Protein AF-A0A0N0PEG7-F1 (afdb_monomer)

Secondary structure (DSSP, 8-state):
--HHHHHHHHHHHHHHTT-TTS--HHHHHHHHHHHHHHHHHHHHHHHTTS-TTS--TTTS---HHHHHHSS-------------S-TTSTT--SHHHHHHTS-HHHHHHHHHHHHHHHHHHHHHHHHHTTS--TT-HHHHHHHHHHHHHHHHHHHHTT-SS--SHHHHHHHHHHHHHHHHHHHHHHHHHHHHHHHHHHHHHHHHHHHHHHHHHHHHHHHHHHHHHHHS-----TT---TT-----PPPPTT------TTS-------TTHHHHHHHHHHHHHS---

Nearest PDB structures (foldseek):
  6dv1-assembly1_A-2  TM=7.424E-01  e=1.355E-07  Mus musculus
  4k1o-assembly1_A  TM=7.263E-01  e=1.516E-07  Mus musculus
  6dv1-assembly1_B  TM=7.491E-01  e=4.410E-07  Mus musculus
  4igg-assembly1_B  TM=3.951E-01  e=2.510E-08  Homo sapiens
  4igg-assembly1_A  TM=4.251E-01  e=1.355E-07  Homo sapiens

Mean predicted aligned error: 20.11 Å

Foldseek 3Di:
DQLQVVLVVVVVVCVVVVNPPPHPVVSNVVSVVVVVVVVVVVVVVVVVPDDPVPDDPVVPPPPCVVVVVLAPPPPDDPDDPQQQPCPPDPPRRALLSVLQVDDPVVLVVLVVVLVVVVVVVVVVCVVLVVDDPVVPLLSVLSVVLNSLVVQLSQSNNSDHDQTHVVSNVVSVVSSVVSVVVNVVVVVVVVVVVVVVVVVVVVVVVVVVVVVVVVVVVVVCVVVVVVPDPDPDDPDDDDPVGNDDDDDDDPVDDDDDDPPDDDDDDPDPDCPVCVVVVVVCVVPPDD

pLDDT: mean 70.63, std 17.39, range [35.59, 95.94]

Solvent-accessible surface area (backbone atoms only — not comparable to full-atom values): 17420 Å² total; per-residue (Å²): 128,55,74,43,55,56,43,51,55,49,49,53,53,32,63,74,67,73,47,81,86,76,71,62,60,67,62,44,51,51,35,50,48,53,52,52,51,51,55,49,50,52,53,48,59,61,58,68,73,54,61,89,88,76,66,55,83,81,75,60,74,79,60,63,64,65,57,60,76,66,46,78,82,76,86,69,82,78,72,94,70,90,65,58,74,37,83,90,41,94,96,32,52,32,51,20,55,46,40,62,69,52,53,70,71,56,50,51,55,50,50,54,54,50,50,55,51,49,53,53,48,51,55,49,50,63,57,54,71,77,53,78,56,87,90,31,65,63,57,48,44,51,54,52,40,51,53,50,52,50,37,53,58,29,23,68,66,35,36,66,85,45,47,42,64,66,45,49,53,52,45,52,49,52,40,52,56,44,48,54,53,45,52,50,56,54,48,54,53,52,54,52,51,54,51,52,54,51,51,53,51,50,52,52,53,52,53,53,49,53,54,50,50,53,53,50,50,52,52,49,57,59,50,56,63,66,72,52,94,65,99,68,77,97,78,81,68,51,97,90,53,78,77,84,88,77,81,81,51,96,90,52,86,84,82,80,80,81,90,56,87,84,80,86,80,81,71,100,48,62,79,72,47,47,57,54,57,48,50,54,61,70,67,56,73,132

Sequence (286 aa):
MSKFAVRVDAAVSALGSGAGAGLDENDFIDASRLVYDGVREIRRAVLMNRDDEDLDPEDVELDEHYTLETRSKSSAHTGEHGVDEYPDISGITNAREAMRKMTEEDKRKILQQVELFRREKMTFDNEVAKWDDAGNDIIMLAKHMCMIMLEMTDFTRGRGPLKTTMDVINAAKKISEAGTKLDKLTREIAEQLDSATSLIQAAKNLMNAVVLTVKASYVASTKYTRQGTIARSYSETTELLSVKWIPISKDALNYLEIDKELTLKKRPKQTQMAFWDLYYKINKQP

Radius of gyration: 38.7 Å; Cα contacts (8 Å, |Δi|>4): 111; chains: 1; bounding box: 99×58×102 Å

Organism: Papilio machaon (NCBI:txid76193)

Structure (mmCIF, N/CA/C/O backbone):
data_AF-A0A0N0PEG7-F1
#
_entry.id   AF-A0A0N0PEG7-F1
#
loop_
_atom_site.group_PDB
_atom_site.id
_atom_site.type_symbol
_atom_site.label_atom_id
_atom_site.label_alt_id
_atom_site.label_comp_id
_atom_site.label_asym_id
_atom_site.label_entity_id
_atom_site.label_seq_id
_atom_site.pdbx_PDB_ins_code
_atom_site.Cartn_x
_atom_site.Cartn_y
_atom_site.Cartn_z
_atom_site.occupancy
_atom_site.B_iso_or_equiv
_atom_site.auth_seq_id
_atom_site.auth_comp_id
_atom_site.auth_asym_id
_atom_site.auth_atom_id
_atom_site.pdbx_PDB_model_num
ATOM 1 N N . MET A 1 1 ? -6.921 -35.548 0.558 1.00 54.94 1 MET A N 1
ATOM 2 C CA . MET A 1 1 ? -5.997 -35.526 -0.598 1.00 54.94 1 MET A CA 1
ATOM 3 C C . MET A 1 1 ? -5.719 -34.074 -0.958 1.00 54.94 1 MET A C 1
ATOM 5 O O . MET A 1 1 ? -6.601 -33.254 -0.728 1.00 54.94 1 MET A O 1
ATOM 9 N N . SER A 1 2 ? -4.517 -33.731 -1.433 1.00 77.75 2 SER A N 1
ATOM 10 C CA . SER A 1 2 ? -4.208 -32.354 -1.855 1.00 77.75 2 SER A CA 1
ATOM 11 C C . SER A 1 2 ? -5.071 -31.955 -3.058 1.00 77.75 2 SER A C 1
ATOM 13 O O . SER A 1 2 ? -5.500 -32.824 -3.819 1.00 77.75 2 SER A O 1
ATOM 15 N N . LYS A 1 3 ? -5.327 -30.650 -3.240 1.00 77.12 3 LYS A N 1
ATOM 16 C CA . LYS A 1 3 ? -6.136 -30.138 -4.364 1.00 77.12 3 LYS A CA 1
ATOM 17 C C . LYS A 1 3 ? -5.613 -30.667 -5.708 1.00 77.12 3 LYS A C 1
ATOM 19 O O . LYS A 1 3 ? -6.398 -31.123 -6.527 1.00 77.12 3 LYS A O 1
ATOM 24 N N . PHE A 1 4 ? -4.290 -30.711 -5.876 1.00 85.00 4 PHE A N 1
ATOM 25 C CA . PHE A 1 4 ? -3.634 -31.294 -7.048 1.00 85.00 4 PHE A CA 1
ATOM 26 C C . PHE A 1 4 ? -3.943 -32.785 -7.238 1.00 85.00 4 PHE A C 1
ATOM 28 O O . PHE A 1 4 ? -4.363 -33.174 -8.320 1.00 85.00 4 PHE A O 1
ATOM 35 N N . ALA A 1 5 ? -3.823 -33.610 -6.192 1.00 85.31 5 ALA A N 1
ATOM 36 C CA . ALA A 1 5 ? -4.104 -35.046 -6.289 1.00 85.31 5 ALA A CA 1
ATOM 37 C C . ALA A 1 5 ? -5.554 -35.325 -6.726 1.00 85.31 5 ALA A C 1
ATOM 39 O O . ALA A 1 5 ? -5.784 -36.105 -7.643 1.00 85.31 5 ALA A O 1
ATOM 40 N N . VAL A 1 6 ? -6.521 -34.599 -6.154 1.00 85.81 6 VAL A N 1
ATOM 41 C CA . VAL A 1 6 ? -7.943 -34.717 -6.529 1.00 85.81 6 VAL A CA 1
ATOM 42 C C . VAL A 1 6 ? -8.171 -34.359 -8.004 1.00 85.81 6 VAL A C 1
ATOM 44 O O . VAL A 1 6 ? -8.994 -34.982 -8.675 1.00 85.81 6 VAL A O 1
ATOM 47 N N . ARG A 1 7 ? -7.447 -33.362 -8.529 1.00 80.81 7 ARG A N 1
ATOM 48 C CA . ARG A 1 7 ? -7.568 -32.935 -9.930 1.00 80.81 7 ARG A CA 1
ATOM 49 C C . ARG A 1 7 ? -6.847 -33.860 -10.905 1.00 80.81 7 ARG A C 1
ATOM 51 O O . ARG A 1 7 ? -7.362 -34.065 -11.999 1.00 80.81 7 ARG A O 1
ATOM 58 N N . VAL A 1 8 ? -5.732 -34.469 -10.505 1.00 85.19 8 VAL A N 1
ATOM 59 C CA . VAL A 1 8 ? -5.072 -35.538 -11.271 1.00 85.19 8 VAL A CA 1
ATOM 60 C C . VAL A 1 8 ? -5.994 -36.747 -11.402 1.00 85.19 8 VAL A C 1
ATOM 62 O O . VAL A 1 8 ? -6.198 -37.229 -12.512 1.00 85.19 8 VAL A O 1
ATOM 65 N N . ASP A 1 9 ? -6.628 -37.182 -10.313 1.00 84.69 9 ASP A N 1
ATOM 66 C CA . ASP A 1 9 ? -7.552 -38.322 -10.344 1.00 84.69 9 ASP A CA 1
ATOM 67 C C . ASP A 1 9 ? -8.773 -38.049 -11.240 1.00 84.69 9 ASP A C 1
ATOM 69 O O . ASP A 1 9 ? -9.206 -38.917 -12.006 1.00 84.69 9 ASP A O 1
ATOM 73 N N . ALA A 1 10 ? -9.302 -36.822 -11.202 1.00 81.75 10 ALA A N 1
ATOM 74 C CA . ALA A 1 10 ? -10.378 -36.386 -12.088 1.00 81.75 10 ALA A CA 1
ATOM 75 C C . ALA A 1 10 ? -9.940 -36.355 -13.566 1.00 81.75 10 ALA A C 1
ATOM 77 O O . ALA A 1 10 ? -10.666 -36.859 -14.426 1.00 81.75 10 ALA A O 1
ATOM 78 N N . ALA A 1 11 ? -8.743 -35.829 -13.856 1.00 81.81 11 ALA A N 1
ATOM 79 C CA . ALA A 1 11 ? -8.150 -35.801 -15.195 1.00 81.81 11 ALA A CA 1
ATOM 80 C C . ALA A 1 11 ? -7.959 -37.210 -15.770 1.00 81.81 11 ALA A C 1
ATOM 82 O O . ALA A 1 11 ? -8.383 -37.493 -16.891 1.00 81.81 11 ALA A O 1
ATOM 83 N N . VAL A 1 12 ? -7.398 -38.123 -14.976 1.00 84.19 12 VAL A N 1
ATOM 84 C CA . VAL A 1 12 ? -7.189 -39.526 -15.357 1.00 84.19 12 VAL A CA 1
ATOM 85 C C . VAL A 1 12 ? -8.522 -40.235 -15.615 1.00 84.19 12 VAL A C 1
ATOM 87 O O . VAL A 1 12 ? -8.659 -40.949 -16.609 1.00 84.19 12 VAL A O 1
ATOM 90 N N . SER A 1 13 ? -9.531 -39.998 -14.773 1.00 83.00 13 SER A N 1
ATOM 91 C CA . SER A 1 13 ? -10.864 -40.599 -14.922 1.00 83.00 13 SER A CA 1
ATOM 92 C C . SER A 1 13 ? -11.591 -40.128 -16.190 1.00 83.00 13 SER A C 1
ATOM 94 O O . SER A 1 13 ? -12.251 -40.919 -16.871 1.00 83.00 13 SER A O 1
ATOM 96 N N . ALA A 1 14 ? -11.457 -38.850 -16.552 1.00 78.19 14 ALA A N 1
ATOM 97 C CA . ALA A 1 14 ? -12.058 -38.304 -17.769 1.00 78.19 14 ALA A CA 1
ATOM 98 C C . ALA A 1 14 ? -11.346 -38.786 -19.045 1.00 78.19 14 ALA A C 1
ATOM 100 O O . ALA A 1 14 ? -12.002 -39.135 -20.027 1.00 78.19 14 ALA A O 1
ATOM 101 N N . LEU A 1 15 ? -10.013 -38.894 -19.014 1.00 78.38 15 LEU A N 1
ATOM 102 C CA . LEU A 1 15 ? -9.234 -39.451 -20.124 1.00 78.38 15 LEU A CA 1
ATOM 103 C C . LEU A 1 15 ? -9.528 -40.944 -20.339 1.00 78.38 15 LEU A C 1
ATOM 105 O O . LEU A 1 15 ? -9.653 -41.386 -21.480 1.00 78.38 15 LEU A O 1
ATOM 109 N N . GLY A 1 16 ? -9.707 -41.714 -19.261 1.00 77.38 16 GLY A N 1
ATOM 110 C CA . GLY A 1 16 ? -10.032 -43.144 -19.331 1.00 77.38 16 GLY A CA 1
ATOM 111 C C . GLY A 1 16 ? -11.453 -43.457 -19.815 1.00 77.38 16 GLY A C 1
ATOM 112 O O . GLY A 1 16 ? -11.699 -44.547 -20.324 1.00 77.38 16 GLY A O 1
ATOM 113 N N . SER A 1 17 ? -12.385 -42.509 -19.691 1.00 76.50 17 SER A N 1
ATOM 114 C CA . SER A 1 17 ? -13.781 -42.664 -20.130 1.00 76.50 17 SER A CA 1
ATOM 115 C C . SER A 1 17 ? -14.047 -42.138 -21.547 1.00 76.50 17 SER A C 1
ATOM 117 O O . SER A 1 17 ? -15.169 -42.251 -22.037 1.00 76.50 17 SER A O 1
ATOM 119 N N . GLY A 1 18 ? -13.037 -41.575 -22.225 1.00 61.91 18 GLY A N 1
ATOM 120 C CA . GLY A 1 18 ? -13.177 -40.992 -23.567 1.00 61.91 18 GLY A CA 1
ATOM 121 C C . GLY A 1 18 ? -14.014 -39.706 -23.607 1.00 61.91 18 GLY A C 1
ATOM 122 O O . GLY A 1 18 ? -14.307 -39.191 -24.686 1.00 61.91 18 GLY A O 1
ATOM 123 N N . ALA A 1 19 ? -14.391 -39.168 -22.445 1.00 61.31 19 ALA A N 1
ATOM 124 C CA . ALA A 1 19 ? -15.163 -37.945 -22.302 1.00 61.31 19 ALA A CA 1
ATOM 125 C C . ALA A 1 19 ? -14.216 -36.763 -22.054 1.00 61.31 19 ALA A C 1
ATOM 127 O O . ALA A 1 19 ? -14.074 -36.279 -20.935 1.00 61.31 19 ALA A O 1
ATOM 128 N N . GLY A 1 20 ? -13.580 -36.257 -23.114 1.00 57.38 20 GLY A N 1
ATOM 129 C CA . GLY A 1 20 ? -12.726 -35.060 -23.035 1.00 57.38 20 GLY A CA 1
ATOM 130 C C . GLY A 1 20 ? -13.462 -33.760 -22.661 1.00 57.38 20 GLY A C 1
ATOM 131 O O . GLY A 1 20 ? -12.832 -32.723 -22.534 1.00 57.38 20 GLY A O 1
ATOM 132 N N . ALA A 1 21 ? -14.788 -33.789 -22.484 1.00 56.88 21 ALA A N 1
ATOM 133 C CA . ALA A 1 21 ? -15.638 -32.598 -22.392 1.00 56.88 21 ALA A CA 1
ATOM 134 C C . ALA A 1 21 ? -15.984 -32.137 -20.958 1.00 56.88 21 ALA A C 1
ATOM 136 O O . ALA A 1 21 ? -16.816 -31.248 -20.798 1.00 56.88 21 ALA A O 1
ATOM 137 N N . GLY A 1 22 ? -15.398 -32.738 -19.915 1.00 63.44 22 GLY A N 1
ATOM 138 C CA . GLY A 1 22 ? -15.730 -32.432 -18.511 1.00 63.44 22 GLY A CA 1
ATOM 139 C C . GLY A 1 22 ? -14.574 -31.918 -17.653 1.00 63.44 22 GLY A C 1
ATOM 140 O O . GLY A 1 22 ? -14.764 -31.715 -16.454 1.00 63.44 22 GLY A O 1
ATOM 141 N N . LEU A 1 23 ? -13.380 -31.753 -18.226 1.00 70.06 23 LEU A N 1
ATOM 142 C CA . LEU A 1 23 ? -12.206 -31.321 -17.476 1.00 70.06 23 LEU A CA 1
ATOM 143 C C . LEU A 1 23 ? -12.106 -29.803 -17.446 1.00 70.06 23 LEU A C 1
ATOM 145 O O . LEU A 1 23 ? -12.001 -29.145 -18.476 1.00 70.06 23 LEU A O 1
ATOM 149 N N . ASP A 1 24 ? -12.110 -29.262 -16.234 1.00 80.06 24 ASP A N 1
ATOM 150 C CA . ASP A 1 24 ? -11.739 -27.878 -15.985 1.00 80.06 24 ASP A CA 1
ATOM 151 C C . ASP A 1 24 ? -10.210 -27.762 -16.045 1.00 80.06 24 ASP A C 1
ATOM 153 O O . ASP A 1 24 ? -9.503 -27.939 -15.049 1.00 80.06 24 ASP A O 1
ATOM 157 N N . GLU A 1 25 ? -9.703 -27.547 -17.260 1.00 78.81 25 GLU A N 1
ATOM 158 C CA . GLU A 1 25 ? -8.274 -27.402 -17.541 1.00 78.81 25 GLU A CA 1
ATOM 159 C C . GLU A 1 25 ? -7.659 -26.223 -16.778 1.00 78.81 25 GLU A C 1
ATOM 161 O O . GLU A 1 25 ? -6.521 -26.327 -16.324 1.00 78.81 25 GLU A O 1
ATOM 166 N N . ASN A 1 26 ? -8.415 -25.140 -16.566 1.00 79.62 26 ASN A N 1
ATOM 167 C CA . ASN A 1 26 ? -7.931 -23.977 -15.824 1.00 79.62 26 ASN A CA 1
ATOM 168 C C . ASN A 1 26 ? -7.696 -24.329 -14.353 1.00 79.62 26 ASN A C 1
ATOM 170 O O . ASN A 1 26 ? -6.624 -24.041 -13.828 1.00 79.62 26 ASN A O 1
ATOM 174 N N . ASP A 1 27 ? -8.630 -25.031 -13.701 1.00 79.44 27 ASP A N 1
ATOM 175 C CA . ASP A 1 27 ? -8.414 -25.434 -12.305 1.00 79.44 27 ASP A CA 1
ATOM 176 C C . ASP A 1 27 ? -7.321 -26.511 -12.163 1.00 79.44 27 ASP A C 1
ATOM 178 O O . ASP A 1 27 ? -6.636 -26.561 -11.139 1.00 79.44 27 ASP A O 1
ATOM 182 N N . PHE A 1 28 ? -7.096 -27.347 -13.187 1.00 81.88 28 PHE A N 1
ATOM 183 C CA . PHE A 1 28 ? -5.951 -28.266 -13.212 1.00 81.88 28 PHE A CA 1
ATOM 184 C C . PHE A 1 28 ? -4.615 -27.519 -13.337 1.00 81.88 28 PHE A C 1
ATOM 186 O O . PHE A 1 28 ? -3.660 -27.833 -12.617 1.00 81.88 28 PHE A O 1
ATOM 193 N N . ILE A 1 29 ? -4.545 -26.513 -14.212 1.00 80.62 29 ILE A N 1
ATOM 194 C CA . ILE A 1 29 ? -3.373 -25.644 -14.372 1.00 80.62 29 ILE A CA 1
ATOM 195 C C . ILE A 1 29 ? -3.098 -24.887 -13.067 1.00 80.62 29 ILE A C 1
ATOM 197 O O . ILE A 1 29 ? -1.964 -24.905 -12.587 1.00 80.62 29 ILE A O 1
ATOM 201 N N . ASP A 1 30 ? -4.124 -24.317 -12.433 1.00 79.25 30 ASP A N 1
ATOM 202 C CA . ASP A 1 30 ? -3.992 -23.607 -11.158 1.00 79.25 30 ASP A CA 1
ATOM 203 C C . ASP A 1 30 ? -3.519 -24.536 -10.034 1.00 79.25 30 ASP A C 1
ATOM 205 O O . ASP A 1 30 ? -2.606 -24.202 -9.275 1.00 79.25 30 ASP A O 1
ATOM 209 N N . ALA A 1 31 ? -4.088 -25.742 -9.939 1.00 78.69 31 ALA A N 1
ATOM 210 C CA . ALA A 1 31 ? -3.657 -26.730 -8.956 1.00 78.69 31 ALA A CA 1
ATOM 211 C C . ALA A 1 31 ? -2.205 -27.188 -9.185 1.00 78.69 31 ALA A C 1
ATOM 213 O O . ALA A 1 31 ? -1.486 -27.430 -8.215 1.00 78.69 31 ALA A O 1
ATOM 214 N N . SER A 1 32 ? -1.768 -27.285 -10.443 1.00 81.69 32 SER A N 1
ATOM 215 C CA . SER A 1 32 ? -0.387 -27.627 -10.811 1.00 81.69 32 SER A CA 1
ATOM 216 C C . SER A 1 32 ? 0.588 -26.499 -10.466 1.00 81.69 32 SER A C 1
ATOM 218 O O . SER A 1 32 ? 1.667 -26.753 -9.927 1.00 81.69 32 SER A O 1
ATOM 220 N N . ARG A 1 33 ? 0.190 -25.244 -10.709 1.00 77.12 33 ARG A N 1
ATOM 221 C CA . ARG A 1 33 ? 0.984 -24.054 -10.384 1.00 77.12 33 ARG A CA 1
ATOM 222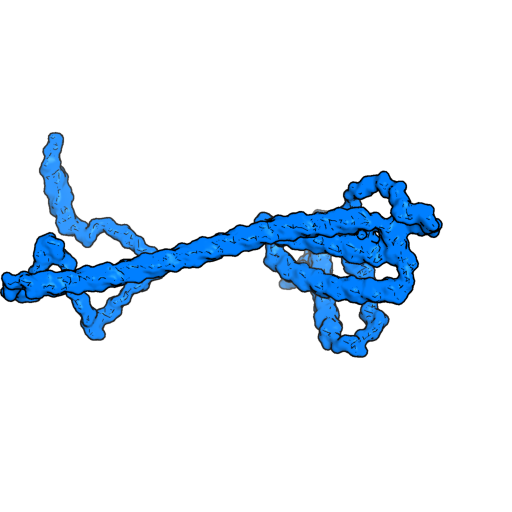 C C . ARG A 1 33 ? 1.230 -23.927 -8.883 1.00 77.12 33 ARG A C 1
ATOM 224 O O . ARG A 1 33 ? 2.367 -23.732 -8.474 1.00 77.12 33 ARG A O 1
ATOM 231 N N . LEU A 1 34 ? 0.208 -24.171 -8.062 1.00 73.75 34 LEU A N 1
ATOM 232 C CA . LEU A 1 34 ? 0.338 -24.150 -6.600 1.00 73.75 34 LEU A CA 1
ATOM 233 C C . LEU A 1 34 ? 1.358 -25.172 -6.067 1.00 73.75 34 LEU A C 1
ATOM 235 O O . LEU A 1 34 ? 2.035 -24.909 -5.075 1.00 73.75 34 LEU A O 1
ATOM 239 N N . VAL A 1 35 ? 1.493 -26.334 -6.715 1.00 80.31 35 VAL A N 1
ATOM 240 C CA . VAL A 1 35 ? 2.513 -27.331 -6.344 1.00 80.31 35 VAL A CA 1
ATOM 241 C C . VAL A 1 35 ? 3.910 -26.84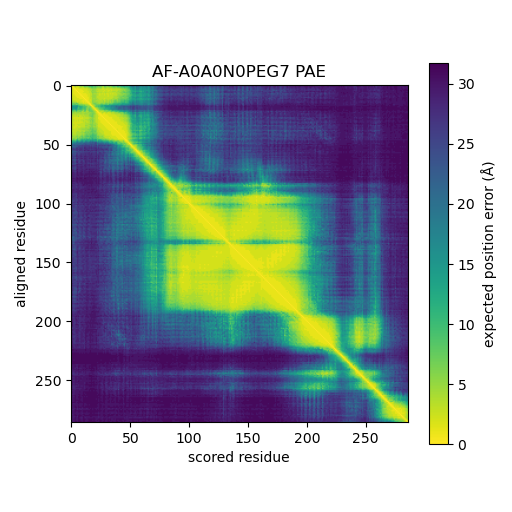9 -6.723 1.00 80.31 35 VAL A C 1
ATOM 243 O O . VAL A 1 35 ? 4.834 -26.974 -5.919 1.00 80.31 35 VAL A O 1
ATOM 246 N N . TYR A 1 36 ? 4.067 -26.275 -7.919 1.00 71.44 36 TYR A N 1
ATOM 247 C CA . TYR A 1 36 ? 5.331 -25.685 -8.354 1.00 71.44 36 TYR A CA 1
ATOM 248 C C . TYR A 1 36 ? 5.774 -24.551 -7.419 1.00 71.44 36 TYR A C 1
ATOM 250 O O . TYR A 1 36 ? 6.914 -24.559 -6.955 1.00 71.44 36 TYR A O 1
ATOM 258 N N . ASP A 1 37 ? 4.864 -23.636 -7.077 1.00 65.81 37 ASP A N 1
ATOM 259 C CA . ASP A 1 37 ? 5.139 -22.513 -6.180 1.00 65.81 37 ASP A CA 1
ATOM 260 C C . ASP A 1 37 ? 5.518 -22.999 -4.775 1.00 65.81 37 ASP A C 1
ATOM 262 O O . ASP A 1 37 ? 6.529 -22.561 -4.230 1.00 65.81 37 ASP A O 1
ATOM 266 N N . GLY A 1 38 ? 4.806 -23.991 -4.229 1.00 69.00 38 GLY A N 1
ATOM 267 C CA . GLY A 1 38 ? 5.141 -24.572 -2.925 1.00 69.00 38 GLY A CA 1
ATOM 268 C C . GLY A 1 38 ? 6.525 -25.235 -2.891 1.00 69.00 38 GLY A C 1
ATOM 269 O O . GLY A 1 38 ? 7.305 -25.015 -1.965 1.00 69.00 38 GLY A O 1
ATOM 270 N N . VAL A 1 39 ? 6.883 -26.015 -3.919 1.00 72.88 39 VAL A N 1
ATOM 271 C CA . VAL A 1 39 ? 8.224 -26.630 -4.025 1.00 72.88 39 VAL A CA 1
ATOM 272 C C . VAL A 1 39 ? 9.305 -25.561 -4.174 1.00 72.88 39 VAL A C 1
ATOM 274 O O . VAL A 1 39 ? 10.378 -25.649 -3.570 1.00 72.88 39 VAL A O 1
ATOM 277 N N . ARG A 1 40 ? 9.019 -24.524 -4.958 1.00 67.50 40 ARG A N 1
ATOM 278 C CA . ARG A 1 40 ? 9.912 -23.393 -5.177 1.00 67.50 40 ARG A CA 1
ATOM 279 C C . ARG A 1 40 ? 10.149 -22.585 -3.900 1.00 67.50 40 ARG A C 1
ATOM 281 O O . ARG A 1 40 ? 11.286 -22.190 -3.644 1.00 67.50 40 ARG A O 1
ATOM 288 N N . GLU A 1 41 ? 9.114 -22.335 -3.107 1.00 58.31 41 GLU A N 1
ATOM 289 C CA . GLU A 1 41 ? 9.220 -21.641 -1.822 1.00 58.31 41 GLU A CA 1
ATOM 290 C C . GLU A 1 41 ? 10.056 -22.432 -0.821 1.00 58.31 41 GLU A C 1
ATOM 292 O O . GLU A 1 41 ? 10.938 -21.858 -0.187 1.00 58.31 41 GLU A O 1
ATOM 297 N N . ILE A 1 42 ? 9.865 -23.753 -0.750 1.00 71.44 42 ILE A N 1
ATOM 298 C CA . ILE A 1 42 ? 10.701 -24.634 0.075 1.00 71.44 42 ILE A CA 1
ATOM 299 C C . ILE A 1 42 ? 12.165 -24.549 -0.376 1.00 71.44 42 ILE A C 1
ATOM 301 O O . ILE A 1 42 ? 13.048 -24.348 0.457 1.00 71.44 42 ILE A O 1
ATOM 305 N N . ARG A 1 43 ? 12.436 -24.626 -1.689 1.00 64.25 43 ARG A N 1
ATOM 306 C CA . ARG A 1 43 ? 13.792 -24.474 -2.247 1.00 64.25 43 ARG A CA 1
ATOM 307 C C . ARG A 1 43 ? 14.413 -23.136 -1.845 1.00 64.25 43 ARG A C 1
ATOM 309 O O . ARG A 1 43 ? 15.558 -23.106 -1.406 1.00 64.25 43 ARG A O 1
ATOM 316 N N . ARG A 1 44 ? 13.661 -22.036 -1.955 1.00 57.66 44 ARG A N 1
ATOM 317 C CA . ARG A 1 44 ? 14.128 -20.707 -1.532 1.00 57.66 44 ARG A CA 1
ATOM 318 C C . ARG A 1 44 ? 14.401 -20.652 -0.034 1.00 57.66 44 ARG A C 1
ATOM 320 O O . ARG A 1 44 ? 15.475 -20.216 0.343 1.00 57.66 44 ARG A O 1
ATOM 327 N N . ALA A 1 45 ? 13.484 -21.115 0.809 1.00 57.53 45 ALA A N 1
ATOM 328 C CA . ALA A 1 45 ? 13.654 -21.091 2.261 1.00 57.53 45 ALA A CA 1
ATOM 329 C C . ALA A 1 45 ? 14.882 -21.896 2.719 1.00 57.53 45 ALA A C 1
ATOM 331 O O . ALA A 1 45 ? 15.604 -21.467 3.613 1.00 57.53 45 ALA A O 1
ATOM 332 N N . VAL A 1 46 ? 15.156 -23.032 2.071 1.00 60.19 46 VAL A N 1
ATOM 333 C CA . VAL A 1 46 ? 16.352 -23.845 2.336 1.00 60.19 46 VAL A CA 1
ATOM 334 C C . VAL A 1 46 ? 17.632 -23.120 1.909 1.00 60.19 46 VAL A C 1
ATOM 336 O O . VAL A 1 46 ? 18.615 -23.150 2.643 1.00 60.19 46 VAL A O 1
ATOM 339 N N . LEU A 1 47 ? 17.621 -22.435 0.762 1.00 55.38 47 LEU A N 1
ATOM 340 C CA . LEU A 1 47 ? 18.776 -21.683 0.257 1.00 55.38 47 LEU A CA 1
ATOM 341 C C . LEU A 1 47 ? 19.024 -20.356 0.998 1.00 55.38 47 LEU A C 1
ATOM 343 O O . LEU A 1 47 ? 20.147 -19.871 0.989 1.00 55.38 47 LEU A O 1
ATOM 347 N N . MET A 1 48 ? 18.014 -19.794 1.669 1.00 51.84 48 MET A N 1
ATOM 348 C CA . MET A 1 48 ? 18.136 -18.586 2.505 1.00 51.84 48 MET A CA 1
ATOM 349 C C . MET A 1 48 ? 18.798 -18.850 3.870 1.00 51.84 48 MET A C 1
ATOM 351 O O . MET A 1 48 ? 19.124 -17.900 4.571 1.00 51.84 48 MET A O 1
ATOM 355 N N . ASN A 1 49 ? 18.997 -20.118 4.249 1.00 52.78 49 ASN A N 1
ATOM 356 C CA . ASN A 1 49 ? 19.748 -20.515 5.447 1.00 52.78 49 ASN A CA 1
ATOM 357 C C . ASN A 1 49 ? 21.244 -20.766 5.162 1.00 52.78 49 ASN A C 1
ATOM 359 O O . ASN A 1 49 ? 21.935 -21.320 6.016 1.00 52.78 49 ASN A O 1
ATOM 363 N N . ARG A 1 50 ? 21.741 -20.419 3.965 1.00 51.81 50 ARG A N 1
ATOM 364 C CA . ARG A 1 50 ? 23.180 -20.382 3.670 1.00 51.81 50 ARG A CA 1
ATOM 365 C C . ARG A 1 50 ? 23.734 -19.020 4.095 1.00 51.81 50 ARG A C 1
ATOM 367 O O . ARG A 1 50 ? 23.164 -17.999 3.719 1.00 51.81 50 ARG A O 1
ATOM 374 N N . ASP A 1 51 ? 24.812 -19.020 4.876 1.00 47.66 51 ASP A N 1
ATOM 375 C CA . ASP A 1 51 ? 25.545 -17.803 5.232 1.00 47.66 51 ASP A CA 1
ATOM 376 C C . ASP A 1 51 ? 26.127 -17.152 3.960 1.00 47.66 51 ASP A C 1
ATOM 378 O O . ASP A 1 51 ? 26.505 -17.851 3.017 1.00 47.66 51 ASP A O 1
ATOM 382 N N . ASP A 1 52 ? 26.190 -15.814 3.929 1.00 50.38 52 ASP A N 1
ATOM 383 C CA . ASP A 1 52 ? 26.541 -14.987 2.753 1.00 50.38 52 ASP A CA 1
ATOM 384 C C . ASP A 1 52 ? 27.885 -15.357 2.069 1.00 50.38 52 ASP A C 1
ATOM 386 O O . ASP A 1 52 ? 28.128 -14.933 0.939 1.00 50.38 52 ASP A O 1
ATOM 390 N N . GLU A 1 53 ? 28.758 -16.142 2.715 1.00 49.06 53 GLU A N 1
ATOM 391 C CA . GLU A 1 53 ? 30.063 -16.572 2.183 1.00 49.06 53 GLU A CA 1
ATOM 392 C C . GLU A 1 53 ? 30.017 -17.854 1.322 1.00 49.06 53 GLU A C 1
ATOM 394 O O . GLU A 1 53 ? 30.948 -18.086 0.552 1.00 49.06 53 GLU A O 1
ATOM 399 N N . ASP A 1 54 ? 28.934 -18.643 1.375 1.00 52.03 54 ASP A N 1
ATOM 400 C CA . ASP A 1 54 ? 28.779 -19.904 0.615 1.00 52.03 54 ASP A CA 1
ATOM 401 C C . ASP A 1 54 ? 27.954 -19.748 -0.682 1.00 52.03 54 ASP A C 1
ATOM 403 O O . ASP A 1 54 ? 27.572 -20.731 -1.328 1.00 52.03 54 ASP A O 1
ATOM 407 N N . LEU A 1 55 ? 27.625 -18.512 -1.067 1.00 46.16 55 LEU A N 1
ATOM 408 C CA . LEU A 1 55 ? 26.871 -18.225 -2.285 1.00 46.16 55 LEU A CA 1
ATOM 409 C C . LEU A 1 55 ? 27.810 -18.219 -3.498 1.00 46.16 55 LEU A C 1
ATOM 411 O O . LEU A 1 55 ? 28.421 -17.200 -3.821 1.00 46.16 55 LEU A O 1
ATOM 415 N N . ASP A 1 56 ? 27.900 -19.358 -4.189 1.00 49.00 56 ASP A N 1
ATOM 416 C CA . ASP A 1 56 ? 28.499 -19.423 -5.523 1.00 49.00 56 ASP A CA 1
ATOM 417 C C . ASP A 1 56 ? 27.713 -18.489 -6.474 1.00 49.00 56 ASP A C 1
ATOM 419 O O . ASP A 1 56 ? 26.489 -18.635 -6.600 1.00 49.00 56 ASP A O 1
ATOM 423 N N . PRO A 1 57 ? 28.366 -17.515 -7.140 1.00 48.22 57 PRO A N 1
ATOM 424 C CA . PRO A 1 57 ? 27.732 -16.652 -8.136 1.00 48.22 57 PRO A CA 1
ATOM 425 C C . PRO A 1 57 ? 26.986 -17.412 -9.244 1.00 48.22 57 PRO A C 1
ATOM 427 O O . PRO A 1 57 ? 26.089 -16.835 -9.861 1.00 48.22 57 PRO A O 1
ATOM 430 N N . GLU A 1 58 ? 27.343 -18.675 -9.499 1.00 48.44 58 GLU A N 1
ATOM 431 C CA . GLU A 1 58 ? 26.725 -19.536 -10.515 1.00 48.44 58 GLU A CA 1
ATOM 432 C C . GLU A 1 58 ? 25.506 -20.337 -10.002 1.00 48.44 58 GLU A C 1
ATOM 434 O O . GLU A 1 58 ? 24.671 -20.742 -10.813 1.00 48.44 58 GLU A O 1
ATOM 439 N N . ASP A 1 59 ? 25.326 -20.496 -8.680 1.00 46.72 59 ASP A N 1
ATOM 440 C CA . ASP A 1 59 ? 24.170 -21.191 -8.065 1.00 46.72 59 ASP A CA 1
ATOM 441 C C . ASP A 1 59 ? 22.898 -20.317 -8.028 1.00 46.72 59 ASP A C 1
ATOM 443 O O . ASP A 1 59 ? 21.784 -20.790 -7.762 1.00 46.72 59 ASP A O 1
ATOM 447 N N . VAL A 1 60 ? 23.038 -19.018 -8.307 1.00 46.16 60 VAL A N 1
ATOM 448 C CA . VAL A 1 60 ? 21.913 -18.099 -8.472 1.00 46.16 60 VAL A CA 1
ATOM 449 C C . VAL A 1 60 ? 21.354 -18.292 -9.877 1.00 46.16 60 VAL A C 1
ATOM 451 O O . VAL A 1 60 ? 21.681 -17.543 -10.796 1.00 46.16 60 VAL A O 1
ATOM 454 N N . GLU A 1 61 ? 20.482 -19.292 -10.054 1.00 41.78 61 GLU A N 1
ATOM 455 C CA . GLU A 1 61 ? 19.647 -19.371 -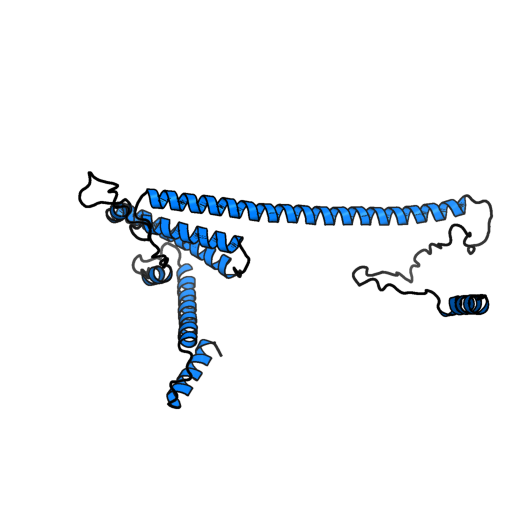11.255 1.00 41.78 61 GLU A CA 1
ATOM 456 C C . GLU A 1 61 ? 18.956 -18.013 -11.440 1.00 41.78 61 GLU A C 1
ATOM 458 O O . GLU A 1 61 ? 18.043 -17.635 -10.694 1.00 41.78 61 GLU A O 1
ATOM 463 N N . LEU A 1 62 ? 19.424 -17.276 -12.449 1.00 44.75 62 LEU A N 1
ATOM 464 C CA . LEU A 1 62 ? 18.775 -16.126 -13.054 1.00 44.75 62 LEU A CA 1
ATOM 465 C C . LEU A 1 62 ? 17.420 -16.607 -13.568 1.00 44.75 62 LEU A C 1
ATOM 467 O O . LEU A 1 62 ? 17.254 -16.935 -14.738 1.00 44.75 62 LEU A O 1
ATOM 471 N N . ASP A 1 63 ? 16.438 -16.701 -12.674 1.00 42.28 63 ASP A N 1
ATOM 472 C CA . ASP A 1 63 ? 15.094 -17.069 -13.075 1.00 42.28 63 ASP A CA 1
ATOM 473 C C . ASP A 1 63 ? 14.455 -15.851 -13.749 1.00 42.28 63 ASP A C 1
ATOM 475 O O . ASP A 1 63 ? 13.734 -15.048 -13.138 1.00 42.28 63 ASP A O 1
ATOM 479 N N . GLU A 1 64 ? 14.767 -15.698 -15.037 1.00 42.38 64 GLU A N 1
ATOM 480 C CA . GLU A 1 64 ? 14.122 -14.772 -15.961 1.00 42.38 64 GLU A CA 1
ATOM 481 C C . GLU A 1 64 ? 12.592 -14.955 -15.941 1.00 42.38 64 GLU A C 1
ATOM 483 O O . GLU A 1 64 ? 11.859 -13.989 -16.183 1.00 42.38 64 GLU A O 1
ATOM 488 N N . HIS A 1 65 ? 12.089 -16.128 -15.527 1.00 37.69 65 HIS A N 1
ATOM 489 C CA . HIS A 1 65 ? 10.662 -16.423 -15.419 1.00 37.69 65 HIS A CA 1
ATOM 490 C C . HIS A 1 65 ? 9.953 -15.614 -14.321 1.00 37.69 65 HIS A C 1
ATOM 492 O O . HIS A 1 65 ? 8.806 -15.201 -14.506 1.00 37.69 65 HIS A O 1
ATOM 498 N N . TYR A 1 66 ? 10.634 -15.251 -13.222 1.00 41.97 66 TYR A N 1
ATOM 499 C CA . TYR A 1 66 ? 10.040 -14.362 -12.208 1.00 41.97 66 TYR A CA 1
ATOM 500 C C . TYR A 1 66 ? 9.830 -12.939 -12.732 1.00 41.97 66 TYR A C 1
ATOM 502 O O . TYR A 1 66 ? 8.966 -12.222 -12.231 1.00 41.97 66 TYR A O 1
ATOM 510 N N . THR A 1 67 ? 10.610 -12.516 -13.734 1.00 44.12 67 THR A N 1
ATOM 511 C CA . THR A 1 67 ? 10.431 -11.210 -14.391 1.00 44.12 67 THR A CA 1
ATOM 512 C C . THR A 1 67 ? 9.366 -11.229 -15.485 1.00 44.12 67 THR A C 1
ATOM 514 O O . THR A 1 67 ? 8.932 -10.169 -15.929 1.00 44.12 67 THR A O 1
ATOM 517 N N . LEU A 1 68 ? 8.917 -12.417 -15.898 1.00 39.03 68 LEU A N 1
ATOM 518 C CA . LEU A 1 68 ? 7.922 -12.600 -16.951 1.00 39.03 68 LEU A CA 1
ATOM 519 C C . LEU A 1 68 ? 6.491 -12.518 -16.399 1.00 39.03 68 LEU A C 1
ATOM 521 O O . LEU A 1 68 ? 5.638 -11.886 -17.021 1.00 39.03 68 LEU A O 1
ATOM 525 N N . GLU A 1 69 ? 6.248 -13.058 -15.200 1.00 40.38 69 GLU A N 1
ATOM 526 C CA . GLU A 1 69 ? 4.929 -13.001 -14.545 1.00 40.38 69 GLU A CA 1
ATOM 527 C C . GLU A 1 69 ? 4.669 -11.692 -13.781 1.00 40.38 69 GLU A C 1
ATOM 529 O O . GLU A 1 69 ? 3.518 -11.289 -13.635 1.00 40.38 69 GLU A O 1
ATOM 534 N N . THR A 1 70 ? 5.723 -10.987 -13.350 1.00 41.28 70 THR A N 1
ATOM 535 C CA . THR A 1 70 ? 5.618 -9.655 -12.716 1.00 41.28 70 THR A CA 1
ATOM 536 C C . THR A 1 70 ? 5.782 -8.497 -13.698 1.00 41.28 70 THR A C 1
ATOM 538 O O . THR A 1 70 ? 5.724 -7.335 -13.294 1.00 41.28 70 THR A O 1
ATOM 541 N N . ARG A 1 71 ? 5.946 -8.783 -14.999 1.00 44.00 71 ARG A N 1
ATOM 542 C CA . ARG A 1 71 ? 5.893 -7.750 -16.032 1.00 44.00 71 ARG A CA 1
ATOM 543 C C . ARG A 1 71 ? 4.514 -7.108 -15.968 1.00 44.00 71 ARG A C 1
ATOM 545 O O . ARG A 1 71 ? 3.517 -7.740 -16.314 1.00 44.00 71 ARG A O 1
ATOM 552 N N . SER A 1 72 ? 4.476 -5.844 -15.557 1.00 41.78 72 SER A N 1
ATOM 553 C CA . SER A 1 72 ? 3.292 -4.999 -15.670 1.00 41.78 72 SER A CA 1
ATOM 554 C C . SER A 1 72 ? 2.759 -5.133 -17.105 1.00 41.78 72 SER A C 1
ATOM 556 O O . SER A 1 72 ? 3.417 -4.736 -18.071 1.00 41.78 72 SER A O 1
ATOM 558 N N . LYS A 1 73 ? 1.600 -5.790 -17.271 1.00 42.69 73 LYS A N 1
ATOM 559 C CA . LYS A 1 73 ? 0.926 -5.981 -18.571 1.00 42.69 73 LYS A CA 1
ATOM 560 C C . LYS A 1 73 ? 0.257 -4.689 -19.060 1.00 42.69 73 LYS A C 1
ATOM 562 O O . LYS A 1 73 ? -0.523 -4.724 -20.008 1.00 42.69 73 LYS A O 1
ATOM 567 N N . SER A 1 74 ? 0.576 -3.543 -18.458 1.00 39.53 74 SER A N 1
ATOM 568 C CA . SER A 1 74 ? 0.159 -2.212 -18.887 1.00 39.53 74 SER A CA 1
ATOM 569 C C . SER A 1 74 ? 0.874 -1.803 -20.184 1.00 39.53 74 SER A C 1
ATOM 571 O O . SER A 1 74 ? 1.662 -0.865 -20.251 1.00 39.53 74 SER A O 1
ATOM 573 N N . SER A 1 75 ? 0.558 -2.486 -21.284 1.00 40.47 75 SER A N 1
ATOM 574 C CA . SER A 1 75 ? 0.691 -1.911 -22.622 1.00 40.47 75 SER A CA 1
ATOM 575 C C . SER A 1 75 ? -0.498 -0.977 -22.851 1.00 40.47 75 SER A C 1
ATOM 577 O O . SER A 1 75 ? -1.414 -1.270 -23.609 1.00 40.47 75 SER A O 1
ATOM 579 N N . ALA A 1 76 ? -0.523 0.141 -22.131 1.00 38.66 76 ALA A N 1
ATOM 580 C CA . ALA A 1 76 ? -1.507 1.189 -22.344 1.00 38.66 76 ALA A CA 1
ATOM 581 C C . ALA A 1 76 ? -0.773 2.519 -22.502 1.00 38.66 76 ALA A C 1
ATOM 583 O O . ALA A 1 76 ? -0.622 3.297 -21.568 1.00 38.66 76 ALA A O 1
ATOM 584 N N . HIS A 1 77 ? -0.293 2.717 -23.730 1.00 41.62 77 HIS A N 1
ATOM 585 C CA . HIS A 1 77 ? -0.323 4.006 -24.411 1.00 41.62 77 HIS A CA 1
ATOM 586 C C . HIS A 1 77 ? 0.266 5.197 -23.628 1.00 41.62 77 HIS A C 1
ATOM 588 O O . HIS A 1 77 ? -0.437 6.148 -23.295 1.00 41.62 77 HIS A O 1
ATOM 594 N N . THR A 1 78 ? 1.580 5.193 -23.384 1.00 46.97 78 THR A N 1
ATOM 595 C CA . THR A 1 78 ? 2.298 6.468 -23.258 1.00 46.97 78 THR A CA 1
ATOM 596 C C . THR A 1 78 ? 2.521 7.000 -24.668 1.00 46.97 78 THR A C 1
ATOM 598 O O . THR A 1 78 ? 3.108 6.322 -25.514 1.00 46.97 78 THR A O 1
ATOM 601 N N . GLY A 1 79 ? 1.919 8.161 -24.931 1.00 42.72 79 GLY A N 1
ATOM 602 C CA . GLY A 1 79 ? 1.826 8.777 -26.246 1.00 42.72 79 GLY A CA 1
ATOM 603 C C . GLY A 1 79 ? 3.164 8.874 -26.970 1.00 42.72 79 GLY A C 1
ATOM 604 O O . GLY A 1 79 ? 4.239 8.922 -26.375 1.00 42.72 79 GLY A O 1
ATOM 605 N N . GLU A 1 80 ? 3.046 8.892 -28.288 1.00 42.53 80 GLU A N 1
ATOM 606 C CA . GLU A 1 80 ? 4.083 9.062 -29.297 1.00 42.53 80 GLU A CA 1
ATOM 607 C C . GLU A 1 80 ? 4.776 10.436 -29.167 1.00 42.53 80 GLU A C 1
ATOM 609 O O . GLU A 1 80 ? 4.656 11.306 -30.019 1.00 42.53 80 GLU A O 1
ATOM 614 N N . HIS A 1 81 ? 5.491 10.679 -28.069 1.00 47.09 81 HIS A N 1
ATOM 615 C CA . HIS A 1 81 ? 6.397 11.817 -27.950 1.00 47.09 81 HIS A CA 1
ATOM 616 C C . HIS A 1 81 ? 7.811 11.359 -28.296 1.00 47.09 81 HIS A C 1
ATOM 618 O O . HIS A 1 81 ? 8.610 11.005 -27.434 1.00 47.09 81 HIS A O 1
ATOM 624 N N . GLY A 1 82 ? 8.098 11.352 -29.600 1.00 53.59 82 GLY A N 1
ATOM 625 C CA . GLY A 1 82 ? 9.438 11.200 -30.170 1.00 53.59 82 GLY A CA 1
ATOM 626 C C . GLY A 1 82 ? 10.290 12.458 -29.993 1.00 53.59 82 GLY A C 1
ATOM 627 O O . GLY A 1 82 ? 10.756 13.022 -30.977 1.00 53.59 82 GLY A O 1
ATOM 628 N N . VAL A 1 83 ? 10.445 12.932 -28.755 1.00 61.06 83 VAL A N 1
ATOM 629 C CA . VAL A 1 83 ? 11.398 13.999 -28.429 1.00 61.06 83 VAL A CA 1
ATOM 630 C C . VAL A 1 83 ? 12.702 13.321 -28.032 1.00 61.06 83 VAL A C 1
ATOM 632 O O . VAL A 1 83 ? 12.738 12.611 -27.029 1.00 61.06 83 VAL A O 1
ATOM 635 N N . ASP A 1 84 ? 13.738 13.502 -28.850 1.00 71.75 84 ASP A N 1
ATOM 636 C CA . ASP A 1 84 ? 15.082 13.026 -28.541 1.00 71.75 84 ASP A CA 1
ATOM 637 C C . ASP A 1 84 ? 15.614 13.788 -27.319 1.00 71.75 84 ASP A C 1
ATOM 639 O O . ASP A 1 84 ? 15.808 15.004 -27.367 1.00 71.75 84 ASP A O 1
ATOM 643 N N . GLU A 1 85 ? 15.779 13.079 -26.202 1.00 79.06 85 GLU A N 1
ATOM 644 C CA . GLU A 1 85 ? 16.281 13.643 -24.943 1.00 79.06 85 GLU A CA 1
ATOM 645 C C . GLU A 1 85 ? 17.796 13.912 -25.005 1.00 79.06 85 GLU A C 1
ATOM 647 O O . GLU A 1 85 ? 18.318 14.699 -24.217 1.00 79.06 85 GLU A O 1
ATOM 652 N N . TYR A 1 86 ? 18.495 13.297 -25.968 1.00 76.44 86 TYR A N 1
ATOM 653 C CA . TYR A 1 86 ? 19.939 13.394 -26.162 1.00 76.44 86 TYR A CA 1
ATOM 654 C C . TYR A 1 86 ? 20.292 13.654 -27.639 1.00 76.44 86 TYR A C 1
ATOM 656 O O . TYR A 1 86 ? 21.003 12.853 -28.250 1.00 76.44 86 TYR A O 1
ATOM 664 N N . PRO A 1 87 ? 19.888 14.808 -28.208 1.00 73.69 87 PRO A N 1
ATOM 665 C CA . PRO A 1 87 ? 20.060 15.107 -29.635 1.00 73.69 87 PRO A CA 1
ATOM 666 C C . PRO A 1 87 ? 21.527 15.114 -30.101 1.00 73.69 87 PRO A C 1
ATOM 668 O O . PRO A 1 87 ? 21.805 14.925 -31.284 1.00 73.69 87 PRO A O 1
ATOM 671 N N . ASP A 1 88 ? 22.472 15.301 -29.176 1.00 74.31 88 ASP A N 1
ATOM 672 C CA . ASP A 1 88 ? 23.910 15.344 -29.453 1.00 74.31 88 ASP A CA 1
ATOM 673 C C . ASP A 1 88 ? 24.598 13.963 -29.382 1.00 74.31 88 ASP A C 1
ATOM 675 O O . ASP A 1 88 ? 25.807 13.859 -29.606 1.00 74.31 88 ASP A O 1
ATOM 679 N N . ILE A 1 89 ? 23.868 12.884 -29.060 1.00 71.38 89 ILE A N 1
ATOM 680 C CA . ILE A 1 89 ? 24.440 11.549 -28.830 1.00 71.38 89 ILE A CA 1
ATOM 681 C C . ILE A 1 89 ? 23.859 10.529 -29.814 1.00 71.38 89 ILE A C 1
ATOM 683 O O . ILE A 1 89 ? 22.781 9.969 -29.629 1.00 71.38 89 ILE A O 1
ATOM 687 N N . SER A 1 90 ? 24.638 10.201 -30.847 1.00 70.38 90 SER A N 1
ATOM 688 C CA . SER A 1 90 ? 24.236 9.224 -31.865 1.00 70.38 90 SER A CA 1
ATOM 689 C C . SER A 1 90 ? 23.881 7.855 -31.260 1.00 70.38 90 SER A C 1
ATOM 691 O O . SER A 1 90 ? 24.709 7.170 -30.652 1.00 70.38 90 SER A O 1
ATOM 693 N N . GLY A 1 91 ? 22.642 7.418 -31.496 1.00 69.88 91 GLY A N 1
ATOM 694 C CA . GLY A 1 91 ? 22.133 6.105 -31.099 1.00 69.88 91 GLY A CA 1
ATOM 695 C C . GLY A 1 91 ? 21.611 6.017 -29.662 1.00 69.88 91 GLY A C 1
ATOM 696 O O . GLY A 1 91 ? 21.423 4.899 -29.178 1.00 69.88 91 GLY A O 1
ATOM 697 N N . ILE A 1 92 ? 21.427 7.136 -28.960 1.00 78.00 92 ILE A N 1
ATOM 698 C CA . ILE A 1 92 ? 20.652 7.213 -27.715 1.00 78.00 92 ILE A CA 1
ATOM 699 C C . ILE A 1 92 ? 19.573 8.259 -27.938 1.00 78.00 92 ILE A C 1
ATOM 701 O O . ILE A 1 92 ? 19.900 9.423 -28.079 1.00 78.00 92 ILE A O 1
ATOM 705 N N . THR A 1 93 ? 18.310 7.843 -27.960 1.00 80.06 93 THR A N 1
ATOM 706 C CA . THR A 1 93 ? 17.187 8.770 -28.198 1.00 80.06 93 THR A CA 1
ATOM 707 C C . THR A 1 93 ? 16.399 9.099 -26.931 1.00 80.06 93 THR A C 1
ATOM 709 O O . THR A 1 93 ? 15.581 10.013 -26.899 1.00 80.06 93 THR A O 1
ATOM 712 N N . ASN A 1 94 ? 16.593 8.312 -25.870 1.00 85.31 94 ASN A N 1
ATOM 713 C CA . ASN A 1 94 ? 15.861 8.445 -24.615 1.00 85.31 94 ASN A CA 1
ATOM 714 C C . ASN A 1 94 ? 16.688 7.937 -23.427 1.00 85.31 94 ASN A C 1
ATOM 716 O O . ASN A 1 94 ? 17.563 7.079 -23.582 1.00 85.31 94 ASN A O 1
ATOM 720 N N . ALA A 1 95 ? 16.383 8.433 -22.225 1.00 86.06 95 ALA A N 1
ATOM 721 C CA . ALA A 1 95 ? 17.102 8.063 -21.006 1.00 86.06 95 ALA A CA 1
ATOM 722 C C . ALA A 1 95 ? 17.126 6.548 -20.726 1.00 86.06 95 ALA A C 1
ATOM 724 O O . ALA A 1 95 ? 18.147 6.025 -20.281 1.00 86.06 95 ALA A O 1
ATOM 725 N N . ARG A 1 96 ? 16.067 5.792 -21.054 1.00 88.62 96 ARG A N 1
ATOM 726 C CA . ARG A 1 96 ? 16.075 4.327 -20.880 1.00 88.62 96 ARG A CA 1
ATOM 727 C C . ARG A 1 96 ? 17.129 3.639 -21.758 1.00 88.62 96 ARG A C 1
ATOM 729 O O . ARG A 1 96 ? 17.754 2.672 -21.322 1.00 88.62 96 ARG A O 1
ATOM 736 N N . GLU A 1 97 ? 17.333 4.096 -22.993 1.00 86.25 97 GLU A N 1
ATOM 737 C CA . GLU A 1 97 ? 18.401 3.585 -23.867 1.00 86.25 97 GLU A CA 1
ATOM 738 C C . GLU A 1 97 ? 19.790 3.901 -23.316 1.00 86.25 97 GLU A C 1
ATOM 740 O O . GLU A 1 97 ? 20.681 3.052 -23.404 1.00 86.25 97 GLU A O 1
ATOM 745 N N . ALA A 1 98 ? 19.959 5.067 -22.687 1.00 86.44 98 ALA A N 1
ATOM 746 C CA . ALA A 1 98 ? 21.191 5.405 -21.984 1.00 86.44 98 ALA A CA 1
ATOM 747 C C . ALA A 1 98 ? 21.478 4.409 -20.846 1.00 86.44 98 ALA A C 1
ATOM 749 O O . ALA A 1 98 ? 22.595 3.897 -20.759 1.00 86.44 98 ALA A O 1
ATOM 750 N N . MET A 1 99 ? 20.460 4.021 -20.063 1.00 88.00 99 MET A N 1
ATOM 751 C CA . MET A 1 99 ? 20.606 3.015 -18.996 1.00 88.00 99 MET A CA 1
ATOM 752 C C . MET A 1 99 ? 21.094 1.650 -19.520 1.00 88.00 99 MET A C 1
ATOM 754 O O . MET A 1 99 ? 21.843 0.950 -18.842 1.00 88.00 99 MET A O 1
ATOM 758 N N . ARG A 1 100 ? 20.743 1.263 -20.758 1.00 87.56 100 ARG A N 1
ATOM 759 C CA . ARG A 1 100 ? 21.240 0.009 -21.371 1.00 87.56 100 ARG A CA 1
ATOM 760 C C . ARG A 1 100 ? 22.728 0.051 -21.711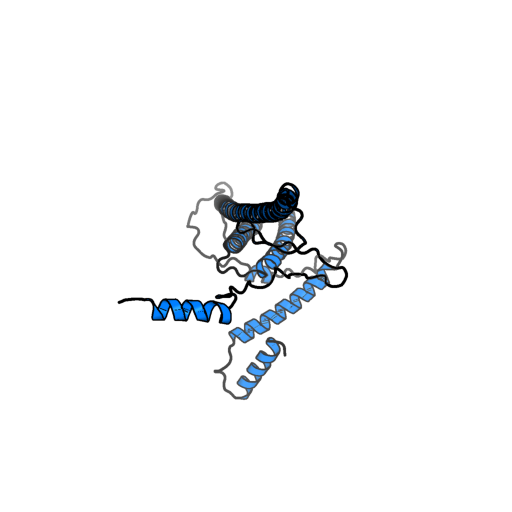 1.00 87.56 100 ARG A C 1
ATOM 762 O O . ARG A 1 100 ? 23.381 -0.994 -21.736 1.00 87.56 100 ARG A O 1
ATOM 769 N N . LYS A 1 101 ? 23.245 1.244 -22.004 1.00 86.50 101 LYS A N 1
ATOM 770 C CA . LYS A 1 101 ? 24.624 1.482 -22.451 1.00 86.50 101 LYS A CA 1
ATOM 771 C C . LYS A 1 101 ? 25.583 1.834 -21.311 1.00 86.50 101 LYS A C 1
ATOM 773 O O . LYS A 1 101 ? 26.738 2.149 -21.579 1.00 86.50 101 LYS A O 1
ATOM 778 N N . MET A 1 102 ? 25.124 1.766 -20.060 1.00 85.62 102 MET A N 1
ATOM 779 C CA . MET A 1 102 ? 25.977 1.940 -18.883 1.00 85.62 102 MET A CA 1
ATOM 780 C C . MET A 1 102 ? 27.110 0.909 -18.833 1.00 85.62 102 MET A C 1
ATOM 782 O O . MET A 1 102 ? 27.020 -0.164 -19.437 1.00 85.62 102 MET A O 1
ATOM 786 N N . THR A 1 103 ? 28.166 1.233 -18.083 1.00 89.12 103 THR A N 1
ATOM 787 C CA . THR A 1 103 ? 29.292 0.320 -17.858 1.00 89.12 103 THR A CA 1
ATOM 788 C C . THR A 1 103 ? 28.839 -0.934 -17.107 1.00 89.12 103 THR A C 1
ATOM 790 O O . THR A 1 103 ? 27.875 -0.902 -16.339 1.00 89.12 103 THR A O 1
ATOM 793 N N . GLU A 1 104 ? 29.543 -2.051 -17.297 1.00 86.88 104 GLU A N 1
ATOM 794 C CA . GLU A 1 104 ? 29.223 -3.298 -16.587 1.00 86.88 104 GLU A CA 1
ATOM 795 C C . GLU A 1 104 ? 29.409 -3.170 -15.068 1.00 86.88 104 GLU A C 1
ATOM 797 O O . GLU A 1 104 ? 28.662 -3.769 -14.294 1.00 86.88 104 GLU A O 1
ATOM 802 N N . GLU A 1 105 ? 30.344 -2.326 -14.617 1.00 89.69 105 GLU A N 1
ATOM 803 C CA . GLU A 1 105 ? 30.517 -2.038 -13.193 1.00 89.69 105 GLU A CA 1
ATOM 804 C C . GLU A 1 105 ? 29.281 -1.342 -12.603 1.00 89.69 105 GLU A C 1
ATOM 806 O O . GLU A 1 105 ? 28.792 -1.739 -11.540 1.00 89.69 105 GLU A O 1
ATOM 811 N N . ASP A 1 106 ? 28.739 -0.340 -13.299 1.00 86.12 106 ASP A N 1
ATOM 812 C CA . ASP A 1 106 ? 27.552 0.385 -12.843 1.00 86.12 106 ASP A CA 1
ATOM 813 C C . ASP A 1 106 ? 26.295 -0.481 -12.922 1.00 86.12 106 ASP A C 1
ATOM 815 O O . ASP A 1 106 ? 25.482 -0.478 -11.996 1.00 86.12 106 ASP A O 1
ATOM 819 N N . LYS A 1 107 ? 26.165 -1.301 -13.973 1.00 84.75 107 LYS A N 1
ATOM 820 C CA . LYS A 1 107 ? 25.090 -2.298 -14.068 1.00 84.75 107 LYS A CA 1
ATOM 821 C C . LYS A 1 107 ? 25.129 -3.274 -12.900 1.00 84.75 107 LYS A C 1
ATOM 823 O O . LYS A 1 107 ? 24.081 -3.567 -12.330 1.00 84.75 107 LYS A O 1
ATOM 828 N N . ARG A 1 108 ? 26.314 -3.740 -12.492 1.00 86.00 108 ARG A N 1
ATOM 829 C CA . ARG A 1 108 ? 26.466 -4.631 -11.331 1.00 86.00 108 ARG A CA 1
ATOM 830 C C . ARG A 1 108 ? 26.005 -3.958 -10.035 1.00 86.00 108 ARG A C 1
ATOM 832 O O . ARG A 1 108 ? 25.291 -4.583 -9.254 1.00 86.00 108 ARG A O 1
ATOM 839 N N . LYS A 1 109 ? 26.351 -2.683 -9.820 1.00 89.19 109 LYS A N 1
ATOM 840 C CA . LYS A 1 109 ? 25.873 -1.903 -8.659 1.00 89.19 109 LYS A CA 1
ATOM 841 C C . LYS A 1 109 ? 24.350 -1.749 -8.673 1.00 89.19 109 LYS A C 1
ATOM 843 O O . LYS A 1 109 ? 23.706 -1.947 -7.644 1.00 89.19 109 LYS A O 1
ATOM 848 N N . ILE A 1 110 ? 23.768 -1.451 -9.838 1.00 83.75 110 ILE A N 1
ATOM 849 C CA . ILE A 1 110 ? 22.312 -1.365 -10.014 1.00 83.75 110 ILE A CA 1
ATOM 850 C C . ILE A 1 110 ? 21.658 -2.709 -9.690 1.00 83.75 110 ILE A C 1
ATOM 852 O O . ILE A 1 110 ? 20.702 -2.743 -8.922 1.00 83.75 110 ILE A O 1
ATOM 856 N N . LEU A 1 111 ? 22.181 -3.817 -10.217 1.00 85.62 111 LEU A N 1
ATOM 857 C CA . LEU A 1 111 ? 21.645 -5.156 -9.961 1.00 85.62 111 LEU A CA 1
ATOM 858 C C . LEU A 1 111 ? 21.664 -5.516 -8.472 1.00 85.62 111 LEU A C 1
ATOM 860 O O . LEU A 1 111 ? 20.674 -6.044 -7.972 1.00 85.62 111 LEU A O 1
ATOM 864 N N . GLN A 1 112 ? 22.730 -5.167 -7.748 1.00 87.31 112 GLN A N 1
ATOM 865 C CA . GLN A 1 112 ? 22.796 -5.380 -6.301 1.00 87.31 112 GLN A CA 1
ATOM 866 C C . GLN A 1 112 ? 21.686 -4.615 -5.560 1.00 87.31 112 GLN A C 1
ATOM 868 O O . GLN A 1 112 ? 21.015 -5.179 -4.698 1.00 87.31 112 GLN A O 1
ATOM 873 N N . GLN A 1 113 ? 21.446 -3.349 -5.917 1.00 84.12 113 GLN A N 1
ATOM 874 C CA . GLN A 1 113 ? 20.361 -2.554 -5.327 1.00 84.12 113 GLN A CA 1
ATOM 875 C C . GLN A 1 113 ? 18.972 -3.086 -5.704 1.00 84.12 113 GLN A C 1
ATOM 877 O O . GLN A 1 113 ? 18.065 -3.105 -4.873 1.00 84.12 113 GLN A O 1
ATOM 882 N N . VAL A 1 114 ? 18.803 -3.562 -6.940 1.00 83.56 114 VAL A N 1
ATOM 883 C CA . VAL A 1 114 ? 17.558 -4.188 -7.406 1.00 83.56 114 VAL A CA 1
ATOM 884 C C . VAL A 1 114 ? 17.244 -5.446 -6.597 1.00 83.56 114 VAL A C 1
ATOM 886 O O . VAL A 1 114 ? 16.081 -5.675 -6.276 1.00 83.56 114 VAL A O 1
ATOM 889 N N . GLU A 1 115 ? 18.247 -6.250 -6.243 1.00 83.75 115 GLU A N 1
ATOM 890 C CA . GLU A 1 115 ? 18.025 -7.466 -5.455 1.00 83.75 115 GLU A CA 1
ATOM 891 C C . GLU A 1 115 ? 17.630 -7.149 -4.005 1.00 83.75 115 GLU A C 1
ATOM 893 O O . GLU A 1 115 ? 16.706 -7.763 -3.470 1.00 83.75 115 GLU A O 1
ATOM 898 N N . LEU A 1 116 ? 18.230 -6.119 -3.397 1.00 83.94 116 LEU A N 1
ATOM 899 C CA . LEU A 1 116 ? 17.781 -5.611 -2.093 1.00 83.94 116 LEU A CA 1
ATOM 900 C C . LEU A 1 116 ? 16.320 -5.143 -2.148 1.00 83.94 116 LEU A C 1
ATOM 902 O O . LEU A 1 116 ? 15.509 -5.534 -1.310 1.00 83.94 116 LEU A O 1
ATOM 906 N N . PHE A 1 117 ? 15.956 -4.376 -3.177 1.00 85.25 117 PHE A N 1
ATOM 907 C CA . PHE A 1 117 ? 14.573 -3.950 -3.388 1.00 85.25 117 PHE A CA 1
ATOM 908 C C . PHE A 1 117 ? 13.621 -5.141 -3.574 1.00 85.25 117 PHE A C 1
ATOM 910 O O . PHE A 1 117 ? 12.499 -5.139 -3.071 1.00 85.25 117 PHE A O 1
ATOM 917 N N . ARG A 1 118 ? 14.063 -6.193 -4.267 1.00 83.25 118 ARG A N 1
ATOM 918 C CA . ARG A 1 118 ? 13.272 -7.409 -4.485 1.00 83.25 118 ARG A CA 1
ATOM 919 C C . ARG A 1 118 ? 12.989 -8.158 -3.185 1.00 83.25 118 ARG A C 1
ATOM 921 O O . ARG A 1 118 ? 11.884 -8.678 -3.023 1.00 83.25 118 ARG A O 1
ATOM 928 N N . ARG A 1 119 ? 13.958 -8.195 -2.266 1.00 81.69 119 ARG A N 1
ATOM 929 C CA . ARG A 1 119 ? 13.793 -8.772 -0.926 1.00 81.69 119 ARG A CA 1
ATOM 930 C C . ARG A 1 119 ? 12.724 -8.019 -0.135 1.00 81.69 119 ARG A C 1
ATOM 932 O O . ARG A 1 119 ? 11.796 -8.645 0.367 1.00 81.69 119 ARG A O 1
ATOM 939 N N . GLU A 1 120 ? 12.792 -6.689 -0.116 1.00 83.25 120 GLU A N 1
ATOM 940 C CA . GLU A 1 120 ? 11.765 -5.842 0.512 1.00 83.25 120 GLU A CA 1
ATOM 941 C C . GLU A 1 120 ? 10.384 -6.042 -0.127 1.00 83.25 120 GLU A C 1
ATOM 943 O O . GLU A 1 120 ? 9.375 -6.185 0.565 1.00 83.25 120 GLU A O 1
ATOM 948 N N . LYS A 1 121 ? 10.332 -6.149 -1.459 1.00 84.06 121 LYS A N 1
ATOM 949 C CA . LYS A 1 121 ? 9.093 -6.425 -2.193 1.00 84.06 121 LYS A CA 1
ATOM 950 C C . LYS A 1 121 ? 8.469 -7.764 -1.793 1.00 84.06 121 LYS A C 1
ATOM 952 O O . LYS A 1 121 ? 7.251 -7.854 -1.707 1.00 84.06 121 LYS A O 1
ATOM 957 N N . MET A 1 122 ? 9.272 -8.795 -1.528 1.00 81.31 122 MET A N 1
ATOM 958 C CA . MET A 1 122 ? 8.762 -10.090 -1.066 1.00 81.31 122 MET A CA 1
ATOM 959 C C . MET A 1 122 ? 8.137 -9.988 0.332 1.00 81.31 122 MET A C 1
ATOM 961 O O . MET A 1 122 ? 7.067 -10.544 0.568 1.00 81.31 122 MET A O 1
ATOM 965 N N . THR A 1 123 ? 8.754 -9.231 1.241 1.00 80.69 123 THR A N 1
ATOM 966 C CA . THR A 1 123 ? 8.166 -8.930 2.555 1.00 80.69 123 THR A CA 1
ATOM 967 C C . THR A 1 123 ? 6.835 -8.187 2.412 1.00 80.69 123 THR A C 1
ATOM 969 O O . THR A 1 123 ? 5.860 -8.538 3.076 1.00 80.69 123 THR A O 1
ATOM 972 N N . PHE A 1 124 ? 6.771 -7.207 1.507 1.00 82.88 124 PHE A N 1
ATOM 973 C CA . PHE A 1 124 ? 5.546 -6.471 1.196 1.00 82.88 124 PHE A CA 1
ATOM 974 C C . PHE A 1 124 ? 4.435 -7.377 0.646 1.00 82.88 124 PHE A C 1
ATOM 976 O O . PHE A 1 124 ? 3.310 -7.328 1.141 1.00 82.88 124 PHE A O 1
ATOM 983 N N . ASP A 1 125 ? 4.743 -8.231 -0.336 1.00 78.00 125 ASP A N 1
ATOM 984 C CA . ASP A 1 125 ? 3.775 -9.168 -0.919 1.00 78.00 125 ASP A CA 1
ATOM 985 C C . ASP A 1 125 ? 3.190 -10.104 0.145 1.00 78.00 125 ASP A C 1
ATOM 987 O O . ASP A 1 125 ? 1.975 -10.291 0.201 1.00 78.00 125 ASP A O 1
ATOM 991 N N . ASN A 1 126 ? 4.045 -10.654 1.014 1.00 77.81 126 ASN A N 1
ATOM 992 C CA . ASN A 1 126 ? 3.630 -11.551 2.092 1.00 77.81 126 ASN A CA 1
ATOM 993 C C . ASN A 1 126 ? 2.686 -10.869 3.087 1.00 77.81 126 ASN A C 1
ATOM 995 O O . ASN A 1 126 ? 1.793 -11.516 3.632 1.00 77.81 126 ASN A O 1
ATOM 999 N N . GLU A 1 127 ? 2.887 -9.578 3.355 1.00 80.94 127 GLU A N 1
ATOM 1000 C CA . GLU A 1 127 ? 1.992 -8.816 4.222 1.00 80.94 127 GLU A CA 1
ATOM 1001 C C . GLU A 1 127 ? 0.655 -8.552 3.532 1.00 80.94 127 GLU A C 1
ATOM 1003 O O . GLU A 1 127 ? -0.403 -8.845 4.081 1.00 80.94 127 GLU A O 1
ATOM 1008 N N . VAL A 1 128 ? 0.698 -8.057 2.298 1.00 78.56 128 VAL A N 1
ATOM 1009 C CA . VAL A 1 128 ? -0.498 -7.689 1.539 1.00 78.56 128 VAL A CA 1
ATOM 1010 C C . VAL A 1 128 ? -1.367 -8.900 1.189 1.00 78.56 128 VAL A C 1
ATOM 1012 O O . VAL A 1 128 ? -2.588 -8.771 1.153 1.00 78.56 128 VAL A O 1
ATOM 1015 N N . ALA A 1 129 ? -0.779 -10.082 0.988 1.00 79.75 129 ALA A N 1
ATOM 1016 C CA . ALA A 1 129 ? -1.507 -11.317 0.690 1.00 79.75 129 ALA A CA 1
ATOM 1017 C C . ALA A 1 129 ? -2.429 -11.793 1.829 1.00 79.75 129 ALA A C 1
ATOM 1019 O O . ALA A 1 129 ? -3.315 -12.614 1.596 1.00 79.75 129 ALA A O 1
ATOM 1020 N N . LYS A 1 130 ? -2.249 -11.286 3.056 1.00 80.56 130 LYS A N 1
ATOM 1021 C CA . LYS A 1 130 ? -3.110 -11.611 4.207 1.00 80.56 130 LYS A CA 1
ATOM 1022 C C . LYS A 1 130 ? -4.476 -10.929 4.137 1.00 80.56 130 LYS A C 1
ATOM 1024 O O . LYS A 1 130 ? -5.379 -11.311 4.880 1.00 80.56 130 LYS A O 1
ATOM 1029 N N . TRP A 1 131 ? -4.612 -9.910 3.292 1.00 81.12 131 TRP A N 1
ATOM 1030 C CA . TRP A 1 131 ? -5.747 -8.998 3.286 1.00 81.12 131 TRP A CA 1
ATOM 1031 C C . TRP A 1 131 ? -6.495 -9.065 1.953 1.00 81.12 131 TRP A C 1
ATOM 1033 O O . TRP A 1 131 ? -5.885 -9.041 0.884 1.00 81.12 131 TRP A O 1
ATOM 1043 N N . ASP A 1 132 ? -7.825 -9.108 2.028 1.00 80.38 132 ASP A N 1
ATOM 1044 C CA . ASP A 1 132 ? -8.686 -8.885 0.866 1.00 80.38 132 ASP A CA 1
ATOM 1045 C C . ASP A 1 132 ? -8.648 -7.399 0.476 1.00 80.38 132 ASP A C 1
ATOM 1047 O O . ASP A 1 132 ? -8.617 -6.517 1.343 1.00 80.38 132 ASP A O 1
ATOM 1051 N N . ASP A 1 133 ? -8.612 -7.112 -0.825 1.00 80.25 133 ASP A N 1
ATOM 1052 C CA . ASP A 1 133 ? -8.565 -5.741 -1.339 1.00 80.25 133 ASP A CA 1
ATOM 1053 C C . ASP A 1 133 ? -9.950 -5.163 -1.648 1.00 80.25 133 ASP A C 1
ATOM 1055 O O . ASP A 1 133 ? -10.075 -3.949 -1.846 1.00 80.25 133 ASP A O 1
ATOM 1059 N N . ALA A 1 134 ? -11.006 -5.981 -1.596 1.00 81.12 134 ALA A N 1
ATOM 1060 C CA . ALA A 1 134 ? -12.378 -5.529 -1.776 1.00 81.12 134 ALA A CA 1
ATOM 1061 C C . ALA A 1 134 ? -12.786 -4.518 -0.686 1.00 81.12 134 ALA A C 1
ATOM 1063 O O . ALA A 1 134 ? -13.090 -4.862 0.455 1.00 81.12 134 ALA A O 1
ATOM 1064 N N . GLY A 1 135 ? -12.810 -3.235 -1.056 1.00 79.31 135 GLY A N 1
ATOM 1065 C CA . GLY A 1 135 ? -13.185 -2.136 -0.162 1.00 79.31 135 GLY A CA 1
ATOM 1066 C C . GLY A 1 135 ? -12.073 -1.664 0.779 1.00 79.31 135 GLY A C 1
ATOM 1067 O O . GLY A 1 135 ? -12.350 -0.866 1.673 1.00 79.31 135 GLY A O 1
ATOM 1068 N N . ASN A 1 136 ? -10.828 -2.117 0.589 1.00 86.62 136 ASN A N 1
ATOM 1069 C CA . ASN A 1 136 ? -9.680 -1.661 1.370 1.00 86.62 136 ASN A CA 1
ATOM 1070 C C . ASN A 1 136 ? -8.754 -0.763 0.534 1.00 86.62 136 ASN A C 1
ATOM 1072 O O . ASN A 1 136 ? -7.773 -1.211 -0.067 1.00 86.62 136 ASN A O 1
ATOM 1076 N N . ASP A 1 137 ? -9.053 0.536 0.543 1.00 89.25 137 ASP A N 1
ATOM 1077 C CA . ASP A 1 137 ? -8.297 1.540 -0.212 1.00 89.25 137 ASP A CA 1
ATOM 1078 C C . ASP A 1 137 ? -6.828 1.645 0.229 1.00 89.25 137 ASP A C 1
ATOM 1080 O O . ASP A 1 137 ? -5.971 1.959 -0.594 1.00 89.25 137 ASP A O 1
ATOM 1084 N N . ILE A 1 138 ? -6.503 1.333 1.491 1.00 89.44 138 ILE A N 1
ATOM 1085 C CA . ILE A 1 138 ? -5.118 1.326 1.998 1.00 89.44 138 ILE A CA 1
ATOM 1086 C C . ILE A 1 138 ? -4.304 0.260 1.262 1.00 89.44 138 ILE A C 1
ATOM 1088 O O . ILE A 1 138 ? -3.225 0.550 0.741 1.00 89.44 138 ILE A O 1
ATOM 1092 N N . ILE A 1 139 ? -4.841 -0.959 1.166 1.00 85.62 139 ILE A N 1
ATOM 1093 C CA . ILE A 1 139 ? -4.182 -2.071 0.474 1.00 85.62 139 ILE A CA 1
ATOM 1094 C C . ILE A 1 139 ? -4.091 -1.798 -1.031 1.00 85.62 139 ILE A C 1
ATOM 1096 O O . ILE A 1 139 ? -3.033 -2.015 -1.628 1.00 85.62 139 ILE A O 1
ATOM 1100 N N . MET A 1 140 ? -5.147 -1.260 -1.649 1.00 88.50 140 MET A N 1
ATOM 1101 C CA . MET A 1 140 ? -5.112 -0.894 -3.069 1.00 88.50 140 MET A CA 1
ATOM 1102 C C . MET A 1 140 ? -4.076 0.196 -3.371 1.00 88.50 140 MET A C 1
ATOM 1104 O O . MET A 1 140 ? -3.310 0.067 -4.330 1.00 88.50 140 MET A O 1
ATOM 1108 N N . LEU A 1 141 ? -4.008 1.250 -2.550 1.00 88.00 141 LEU A N 1
ATOM 1109 C CA . LEU A 1 141 ? -3.016 2.320 -2.693 1.00 88.00 141 LEU A CA 1
ATOM 1110 C C . LEU A 1 141 ? -1.594 1.786 -2.514 1.00 88.00 141 LEU A C 1
ATOM 1112 O O . LEU A 1 141 ? -0.721 2.110 -3.319 1.00 88.00 141 LEU A O 1
ATOM 1116 N N . ALA A 1 142 ? -1.366 0.927 -1.519 1.00 87.25 142 ALA A N 1
ATOM 1117 C CA . ALA A 1 142 ? -0.068 0.307 -1.286 1.00 87.25 142 ALA A CA 1
ATOM 1118 C C . ALA A 1 142 ? 0.378 -0.555 -2.483 1.00 87.25 142 ALA A C 1
ATOM 1120 O O . ALA A 1 142 ? 1.501 -0.400 -2.971 1.00 87.25 142 ALA A O 1
ATOM 1121 N N . LYS A 1 143 ? -0.513 -1.408 -3.019 1.00 87.69 143 LYS A N 1
ATOM 1122 C CA . LYS A 1 143 ? -0.254 -2.198 -4.240 1.00 87.69 143 LYS A CA 1
ATOM 1123 C C . LYS A 1 143 ? 0.051 -1.293 -5.439 1.00 87.69 143 LYS A C 1
ATOM 1125 O O . LYS A 1 143 ? 0.998 -1.554 -6.180 1.00 87.69 143 LYS A O 1
ATOM 1130 N N . HIS A 1 144 ? -0.705 -0.207 -5.614 1.00 90.31 144 HIS A N 1
ATOM 1131 C CA . HIS A 1 144 ? -0.490 0.755 -6.696 1.00 90.31 144 HIS A CA 1
ATOM 1132 C C . HIS A 1 144 ? 0.875 1.453 -6.599 1.00 90.31 144 HIS A C 1
ATOM 1134 O O . HIS A 1 144 ? 1.602 1.523 -7.590 1.00 90.31 144 HIS A O 1
ATOM 1140 N N . MET A 1 145 ? 1.260 1.917 -5.405 1.00 92.31 145 MET A N 1
ATOM 1141 C CA . MET A 1 145 ? 2.578 2.510 -5.158 1.00 92.31 145 MET A CA 1
ATOM 1142 C C . MET A 1 145 ? 3.704 1.505 -5.439 1.00 92.31 145 MET A C 1
ATOM 1144 O O . MET A 1 145 ? 4.675 1.858 -6.108 1.00 92.31 145 MET A O 1
ATOM 1148 N N . CYS A 1 146 ? 3.559 0.248 -5.000 1.00 91.31 146 CYS A N 1
ATOM 1149 C CA . CYS A 1 146 ? 4.519 -0.829 -5.274 1.00 91.31 146 CYS A CA 1
ATOM 1150 C C . CYS A 1 146 ? 4.683 -1.098 -6.777 1.00 91.31 146 CYS A C 1
ATOM 1152 O O . CYS A 1 146 ? 5.808 -1.220 -7.266 1.00 91.31 146 CYS A O 1
ATOM 1154 N N . MET A 1 147 ? 3.581 -1.104 -7.532 1.00 90.06 147 MET A N 1
ATOM 1155 C CA . MET A 1 147 ? 3.612 -1.265 -8.987 1.00 90.06 147 MET A CA 1
ATOM 1156 C C . MET A 1 147 ? 4.426 -0.158 -9.671 1.00 90.06 147 MET A C 1
ATOM 1158 O O . MET A 1 147 ? 5.267 -0.454 -10.516 1.00 90.06 147 MET A O 1
ATOM 1162 N N . ILE A 1 148 ? 4.230 1.107 -9.283 1.00 90.25 148 ILE A N 1
ATOM 1163 C CA . ILE A 1 148 ? 4.985 2.229 -9.863 1.00 90.25 148 ILE A CA 1
ATOM 1164 C C . ILE A 1 148 ? 6.470 2.144 -9.481 1.00 90.25 148 ILE A C 1
ATOM 1166 O O . ILE A 1 148 ? 7.336 2.366 -10.328 1.00 90.25 148 ILE A O 1
ATOM 1170 N N . MET A 1 149 ? 6.783 1.778 -8.232 1.00 92.69 149 MET A N 1
ATOM 1171 C CA . MET A 1 149 ? 8.171 1.580 -7.799 1.00 92.69 149 MET A CA 1
ATOM 1172 C C . MET A 1 149 ? 8.871 0.497 -8.631 1.00 92.69 149 MET A C 1
ATOM 1174 O O . MET A 1 149 ? 10.000 0.710 -9.059 1.00 92.69 149 MET A O 1
ATOM 1178 N N . LEU A 1 150 ? 8.186 -0.606 -8.957 1.00 89.56 150 LEU A N 1
ATOM 1179 C CA . LEU A 1 150 ? 8.717 -1.643 -9.851 1.00 89.56 150 LEU A CA 1
ATOM 1180 C C . LEU A 1 150 ? 9.001 -1.116 -11.265 1.00 89.56 150 LEU A C 1
ATOM 1182 O O . LEU A 1 150 ? 10.043 -1.437 -11.832 1.00 89.56 150 LEU A O 1
ATOM 1186 N N . GLU A 1 151 ? 8.121 -0.282 -11.827 1.00 90.50 151 GLU A N 1
ATOM 1187 C CA . GLU A 1 151 ? 8.346 0.345 -13.139 1.00 90.50 151 GLU A CA 1
ATOM 1188 C C . GLU A 1 151 ? 9.577 1.269 -13.128 1.00 90.50 151 GLU A C 1
ATOM 1190 O O . GLU A 1 151 ? 10.361 1.268 -14.081 1.00 90.50 151 GLU A O 1
ATOM 1195 N N . MET A 1 152 ? 9.790 2.010 -12.035 1.00 93.00 152 MET A N 1
ATOM 1196 C CA . MET A 1 152 ? 10.979 2.849 -11.834 1.00 93.00 152 MET A CA 1
ATOM 1197 C C . MET A 1 152 ? 12.256 2.014 -11.646 1.00 93.00 152 MET A C 1
ATOM 1199 O O . MET A 1 152 ? 13.298 2.353 -12.203 1.00 93.00 152 MET A O 1
ATOM 1203 N N . THR A 1 153 ? 12.193 0.895 -10.921 1.00 92.56 153 THR A N 1
ATOM 1204 C CA . THR A 1 153 ? 13.318 -0.045 -10.778 1.00 92.56 153 THR A CA 1
ATOM 1205 C C . THR A 1 153 ? 13.652 -0.741 -12.101 1.00 92.56 153 THR A C 1
ATOM 1207 O O . THR A 1 153 ? 14.815 -0.994 -12.401 1.00 92.56 153 THR A O 1
ATOM 1210 N N . ASP A 1 154 ? 12.659 -1.034 -12.938 1.00 90.62 154 ASP A N 1
ATOM 1211 C CA . ASP A 1 154 ? 12.896 -1.582 -14.274 1.00 90.62 154 ASP A CA 1
ATOM 1212 C C . ASP A 1 154 ? 13.517 -0.553 -15.226 1.00 90.62 154 ASP A C 1
ATOM 1214 O O . ASP A 1 154 ? 14.368 -0.916 -16.047 1.00 90.62 154 ASP A O 1
ATOM 1218 N N . PHE A 1 155 ? 13.159 0.726 -15.086 1.00 92.50 155 PHE A N 1
ATOM 1219 C CA . PHE A 1 155 ? 13.778 1.810 -15.846 1.00 92.50 155 PHE A CA 1
ATOM 1220 C C . PHE A 1 155 ? 15.294 1.870 -15.625 1.00 92.50 155 PHE A C 1
ATOM 1222 O O . PHE A 1 155 ? 16.042 1.985 -16.598 1.00 92.50 155 PHE A O 1
ATOM 1229 N N . THR A 1 156 ? 15.776 1.701 -14.384 1.00 91.31 156 THR A N 1
ATOM 1230 C CA . THR A 1 156 ? 17.226 1.727 -14.099 1.00 91.31 156 THR A CA 1
ATOM 1231 C C . THR A 1 156 ? 17.986 0.567 -14.740 1.00 91.31 156 THR A C 1
ATOM 1233 O O . THR A 1 156 ? 19.187 0.657 -14.973 1.00 91.31 156 THR A O 1
ATOM 1236 N N . ARG A 1 157 ? 17.284 -0.507 -15.109 1.00 88.19 157 ARG A N 1
ATOM 1237 C CA . ARG A 1 157 ? 17.829 -1.652 -15.850 1.00 88.19 157 ARG A CA 1
ATOM 1238 C C . ARG A 1 157 ? 17.713 -1.485 -17.368 1.00 88.19 157 ARG A C 1
ATOM 1240 O O . ARG A 1 157 ? 17.968 -2.428 -18.116 1.00 88.19 157 ARG A O 1
ATOM 1247 N N . GLY A 1 158 ? 17.257 -0.323 -17.839 1.00 86.56 158 GLY A N 1
ATOM 1248 C CA . GLY A 1 158 ? 17.002 -0.056 -19.250 1.00 86.56 158 GLY A CA 1
ATOM 1249 C C . GLY A 1 158 ? 15.786 -0.801 -19.814 1.00 86.56 158 GLY A C 1
ATOM 1250 O O . GLY A 1 158 ? 15.676 -0.984 -21.029 1.00 86.56 158 GLY A O 1
ATOM 1251 N N . ARG A 1 159 ? 14.853 -1.262 -18.978 1.00 87.12 159 ARG A N 1
ATOM 1252 C CA . ARG A 1 159 ? 13.638 -1.979 -19.404 1.00 87.12 159 ARG A CA 1
ATOM 1253 C C . ARG A 1 159 ? 12.388 -1.324 -18.813 1.00 87.12 159 ARG A C 1
ATOM 1255 O O . ARG A 1 159 ? 12.443 -0.196 -18.343 1.00 87.12 159 ARG A O 1
ATOM 1262 N N . GLY A 1 160 ? 11.246 -1.997 -18.915 1.00 86.62 160 GLY A N 1
ATOM 1263 C CA . GLY A 1 160 ? 9.983 -1.474 -18.396 1.00 86.62 160 GLY A CA 1
ATOM 1264 C C . GLY A 1 160 ? 9.330 -0.409 -19.291 1.00 86.62 160 GLY A C 1
ATOM 1265 O O . GLY A 1 160 ? 9.817 -0.126 -20.392 1.00 86.62 160 GLY A O 1
ATOM 1266 N N . PRO A 1 161 ? 8.182 0.134 -18.856 1.00 88.19 161 PRO A N 1
ATOM 1267 C CA . PRO A 1 161 ? 7.337 1.004 -19.675 1.00 88.19 161 PRO A CA 1
ATOM 1268 C C . PRO A 1 161 ? 7.829 2.458 -19.760 1.00 88.19 161 PRO A C 1
ATOM 1270 O O . PRO A 1 161 ? 7.550 3.122 -20.757 1.00 88.19 161 PRO A O 1
ATOM 1273 N N . LEU A 1 162 ? 8.574 2.937 -18.759 1.00 89.44 162 LEU A N 1
ATOM 1274 C CA . LEU A 1 162 ? 9.097 4.306 -18.700 1.00 89.44 162 LEU A CA 1
ATOM 1275 C C . LEU A 1 162 ? 10.237 4.469 -19.713 1.00 89.44 162 LEU A C 1
ATOM 1277 O O . LEU A 1 162 ? 11.104 3.601 -19.789 1.00 89.44 162 LEU A O 1
ATOM 1281 N N . LYS A 1 163 ? 10.245 5.539 -20.512 1.00 89.88 163 LYS A N 1
ATOM 1282 C CA . LYS A 1 163 ? 11.249 5.733 -21.576 1.00 89.88 163 LYS A CA 1
ATOM 1283 C C . LYS A 1 163 ? 12.136 6.944 -21.324 1.00 89.88 163 LYS A C 1
ATOM 1285 O O . LYS A 1 163 ? 13.338 6.871 -21.563 1.00 89.88 163 LYS A O 1
ATOM 1290 N N . THR A 1 164 ? 11.542 8.027 -20.843 1.00 91.56 164 THR A N 1
ATOM 1291 C CA . THR A 1 164 ? 12.189 9.333 -20.662 1.00 91.56 164 THR A CA 1
ATOM 1292 C C . THR A 1 164 ? 12.373 9.661 -19.184 1.00 91.56 164 THR A C 1
ATOM 1294 O O . THR A 1 164 ? 11.678 9.102 -18.329 1.00 91.56 164 THR A O 1
ATOM 1297 N N . THR A 1 165 ? 13.250 10.614 -18.857 1.00 90.00 165 THR A N 1
ATOM 1298 C CA . THR A 1 165 ? 13.350 11.123 -17.474 1.00 90.00 165 THR A CA 1
ATOM 1299 C C . THR A 1 165 ? 12.024 11.733 -17.010 1.00 90.00 165 THR A C 1
ATOM 1301 O O . THR A 1 165 ? 11.640 11.591 -15.849 1.00 90.00 165 THR A O 1
ATOM 1304 N N . MET A 1 166 ? 11.269 12.347 -17.927 1.00 90.81 166 MET A N 1
ATOM 1305 C CA . MET A 1 166 ? 9.945 12.902 -17.638 1.00 90.81 166 MET A CA 1
ATOM 1306 C C . MET A 1 166 ? 8.948 11.826 -17.181 1.00 90.81 166 MET A C 1
ATOM 1308 O O . MET A 1 166 ? 8.174 12.063 -16.253 1.00 90.81 166 MET A O 1
ATOM 1312 N N . ASP A 1 167 ? 8.986 10.626 -17.770 1.00 91.31 167 ASP A N 1
ATOM 1313 C CA . ASP A 1 167 ? 8.148 9.501 -17.332 1.00 91.31 167 ASP A CA 1
ATOM 1314 C C . ASP A 1 167 ? 8.463 9.097 -15.885 1.00 91.31 167 ASP A C 1
ATOM 1316 O O . ASP A 1 167 ? 7.548 8.853 -15.098 1.00 91.31 167 ASP A O 1
ATOM 1320 N N . VAL A 1 168 ? 9.747 9.079 -15.514 1.00 93.44 168 VAL A N 1
ATOM 1321 C CA . VAL A 1 168 ? 10.210 8.764 -14.152 1.00 93.44 168 VAL A CA 1
ATOM 1322 C C . VAL A 1 168 ? 9.776 9.841 -13.156 1.00 93.44 168 VAL A C 1
ATOM 1324 O O . VAL A 1 168 ? 9.301 9.520 -12.067 1.00 93.44 168 VAL A O 1
ATOM 1327 N N . ILE A 1 169 ? 9.864 11.119 -13.536 1.00 92.81 169 ILE A N 1
ATOM 1328 C CA . ILE A 1 169 ? 9.380 12.242 -12.719 1.00 92.81 169 ILE A CA 1
ATOM 1329 C C . ILE A 1 169 ? 7.866 12.128 -12.498 1.00 92.81 169 ILE A C 1
ATOM 1331 O O . ILE A 1 169 ? 7.380 12.264 -11.373 1.00 92.81 169 ILE A O 1
ATOM 1335 N N . ASN A 1 170 ? 7.108 11.827 -13.553 1.00 93.62 170 ASN A N 1
ATOM 1336 C CA . ASN A 1 170 ? 5.663 11.639 -13.459 1.00 93.62 170 ASN A CA 1
ATOM 1337 C C . ASN A 1 170 ? 5.292 10.414 -12.607 1.00 93.62 170 ASN A C 1
ATOM 1339 O O . ASN A 1 170 ? 4.330 10.474 -11.841 1.00 93.62 170 ASN A O 1
ATOM 1343 N N . ALA A 1 171 ? 6.051 9.320 -12.698 1.00 92.81 171 ALA A N 1
ATOM 1344 C CA . ALA A 1 171 ? 5.896 8.147 -11.840 1.00 92.81 171 ALA A CA 1
ATOM 1345 C C . ALA A 1 171 ? 6.117 8.502 -10.358 1.00 92.81 171 ALA A C 1
ATOM 1347 O O . ALA A 1 171 ? 5.264 8.207 -9.519 1.00 92.81 171 ALA A O 1
ATOM 1348 N N . ALA A 1 172 ? 7.189 9.234 -10.043 1.00 94.88 172 ALA A N 1
ATOM 1349 C CA . ALA A 1 172 ? 7.454 9.718 -8.688 1.00 94.88 172 ALA A CA 1
ATOM 1350 C C . ALA A 1 172 ? 6.326 10.628 -8.166 1.00 94.88 172 ALA A C 1
ATOM 1352 O O . ALA A 1 172 ? 5.901 10.501 -7.015 1.00 94.88 172 ALA A O 1
ATOM 1353 N N . LYS A 1 173 ? 5.775 11.498 -9.024 1.00 94.81 173 LYS A N 1
ATOM 1354 C CA . LYS A 1 173 ? 4.620 12.338 -8.677 1.00 94.81 173 LYS A CA 1
ATOM 1355 C C . LYS A 1 173 ? 3.382 11.500 -8.337 1.00 94.81 173 LYS A C 1
ATOM 1357 O O . LYS A 1 173 ? 2.740 11.765 -7.325 1.00 94.81 173 LYS A O 1
ATOM 1362 N N . LYS A 1 174 ? 3.082 10.455 -9.117 1.00 94.31 174 LYS A N 1
ATOM 1363 C CA . LYS A 1 174 ? 1.969 9.530 -8.830 1.00 94.31 174 LYS A CA 1
ATOM 1364 C C . LYS A 1 174 ? 2.141 8.808 -7.490 1.00 94.31 174 LYS A C 1
ATOM 1366 O O . LYS A 1 174 ? 1.172 8.688 -6.745 1.00 94.31 174 LYS A O 1
ATOM 1371 N N . ILE A 1 175 ? 3.361 8.372 -7.154 1.00 92.31 175 ILE A N 1
ATOM 1372 C CA . ILE A 1 175 ? 3.660 7.783 -5.835 1.00 92.31 175 ILE A CA 1
ATOM 1373 C C . ILE A 1 175 ? 3.388 8.802 -4.726 1.00 92.31 175 ILE A C 1
ATOM 1375 O O . ILE A 1 175 ? 2.748 8.464 -3.733 1.00 92.31 175 ILE A O 1
ATOM 1379 N N . SER A 1 176 ? 3.832 10.050 -4.898 1.00 95.94 176 SER A N 1
ATOM 1380 C CA . SER A 1 176 ? 3.594 11.116 -3.920 1.00 95.94 176 SER A CA 1
ATOM 1381 C C . SER A 1 176 ? 2.098 11.376 -3.703 1.00 95.94 176 SER A C 1
ATOM 1383 O O . SER A 1 176 ? 1.652 11.425 -2.557 1.00 95.94 176 SER A O 1
ATOM 1385 N N . GLU A 1 177 ? 1.309 11.461 -4.777 1.00 94.44 177 GLU A N 1
ATOM 1386 C CA . GLU A 1 177 ? -0.148 11.643 -4.710 1.00 94.44 177 GLU A CA 1
ATOM 1387 C C . GLU A 1 177 ? -0.851 10.471 -4.003 1.00 94.44 177 GLU A C 1
ATOM 1389 O O . GLU A 1 177 ? -1.733 10.686 -3.166 1.00 94.44 177 GLU A O 1
ATOM 1394 N N . ALA A 1 178 ? -0.455 9.230 -4.303 1.00 90.69 178 ALA A N 1
ATOM 1395 C CA . ALA A 1 178 ? -0.966 8.042 -3.620 1.00 90.69 178 ALA A CA 1
ATOM 1396 C C . ALA A 1 178 ? -0.581 8.029 -2.130 1.00 90.69 178 ALA A C 1
ATOM 1398 O O . ALA A 1 178 ? -1.431 7.754 -1.283 1.00 90.69 178 ALA A O 1
ATOM 1399 N N . GLY A 1 179 ? 0.654 8.418 -1.800 1.00 92.00 179 GLY A N 1
ATOM 1400 C CA . GLY A 1 179 ? 1.132 8.544 -0.424 1.00 92.00 179 GLY A CA 1
ATOM 1401 C C . GLY A 1 179 ? 0.351 9.579 0.391 1.00 92.00 179 GLY A C 1
ATOM 1402 O O . GLY A 1 179 ? 0.007 9.317 1.539 1.00 92.00 179 GLY A O 1
ATOM 1403 N N . THR A 1 180 ? -0.019 10.721 -0.202 1.00 95.25 180 THR A N 1
ATOM 1404 C CA . THR A 1 180 ? -0.886 11.712 0.468 1.00 95.25 180 THR A CA 1
ATOM 1405 C C . THR A 1 180 ? -2.283 11.154 0.758 1.00 95.25 180 THR A C 1
ATOM 1407 O O . THR A 1 180 ? -2.842 11.411 1.823 1.00 95.25 180 THR A O 1
ATOM 1410 N N . LYS A 1 181 ? -2.860 10.368 -0.162 1.00 94.75 181 LYS A N 1
ATOM 1411 C CA . LYS A 1 181 ? -4.155 9.704 0.077 1.00 94.75 181 LYS A CA 1
ATOM 1412 C C . LYS A 1 181 ? -4.058 8.665 1.197 1.00 94.75 181 LYS A C 1
ATOM 1414 O O . LYS A 1 181 ? -4.941 8.613 2.048 1.00 94.75 181 LYS A O 1
ATOM 1419 N N . LEU A 1 182 ? -2.976 7.887 1.217 1.00 92.00 182 LEU A N 1
ATOM 1420 C CA . LEU A 1 182 ? -2.697 6.895 2.253 1.00 92.00 182 LEU A CA 1
ATOM 1421 C C . LEU A 1 182 ? -2.537 7.538 3.643 1.00 92.00 182 LEU A C 1
ATOM 1423 O O . LEU A 1 182 ? -3.122 7.055 4.613 1.00 92.00 182 LEU A O 1
ATOM 1427 N N . ASP A 1 183 ? -1.797 8.649 3.735 1.00 91.38 183 ASP A N 1
ATOM 1428 C CA . ASP A 1 183 ? -1.638 9.426 4.974 1.00 91.38 183 ASP A CA 1
ATOM 1429 C C . ASP A 1 183 ? -2.992 9.915 5.501 1.00 91.38 183 ASP A C 1
ATOM 1431 O O . ASP A 1 183 ? -3.291 9.757 6.684 1.00 91.38 183 ASP A O 1
ATOM 1435 N N . LYS A 1 184 ? -3.860 10.421 4.616 1.00 94.56 184 LYS A N 1
ATOM 1436 C CA . LYS A 1 184 ? -5.209 10.857 4.993 1.00 94.56 184 LYS A CA 1
ATOM 1437 C C . LYS A 1 184 ? -6.035 9.723 5.611 1.00 94.56 184 LYS A C 1
ATOM 1439 O O . LYS A 1 184 ? -6.575 9.906 6.697 1.00 94.56 184 LYS A O 1
ATOM 1444 N N . LEU A 1 185 ? -6.094 8.556 4.962 1.00 90.19 185 LEU A N 1
ATOM 1445 C CA . LEU A 1 185 ? -6.821 7.391 5.490 1.00 90.19 185 LEU A CA 1
ATOM 1446 C C . LEU A 1 185 ? -6.262 6.941 6.847 1.00 90.19 185 LEU A C 1
ATOM 1448 O O . LEU A 1 185 ? -7.012 6.632 7.768 1.00 90.19 185 LEU A O 1
ATOM 1452 N N . THR A 1 186 ? -4.937 6.947 6.991 1.00 87.44 186 THR A N 1
ATOM 1453 C CA . THR A 1 186 ? -4.269 6.549 8.237 1.00 87.44 186 THR A CA 1
ATOM 1454 C C . THR A 1 186 ? -4.583 7.520 9.381 1.00 87.44 186 THR A C 1
ATO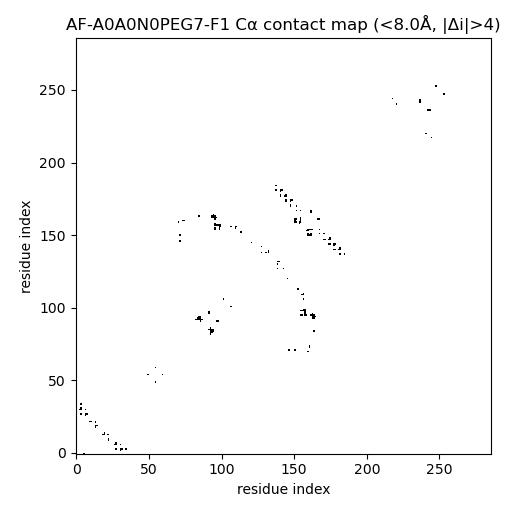M 1456 O O . THR A 1 186 ? -4.820 7.088 10.509 1.00 87.44 186 THR A O 1
ATOM 1459 N N . ARG A 1 187 ? -4.642 8.829 9.099 1.00 88.62 187 ARG A N 1
ATOM 1460 C CA . ARG A 1 187 ? -5.056 9.848 10.078 1.00 88.62 187 ARG A CA 1
ATOM 1461 C C . ARG A 1 187 ? -6.509 9.690 10.500 1.00 88.62 187 ARG A C 1
ATOM 1463 O O . ARG A 1 187 ? -6.784 9.745 11.691 1.00 88.62 187 ARG A O 1
ATOM 1470 N N . GLU A 1 188 ? -7.416 9.446 9.556 1.00 89.19 188 GLU A N 1
ATOM 1471 C CA . GLU A 1 188 ? -8.834 9.216 9.864 1.00 89.19 188 GLU A CA 1
ATOM 1472 C C . GLU A 1 188 ? -9.015 8.008 10.802 1.00 89.19 188 GLU A C 1
ATOM 1474 O O . GLU A 1 188 ? -9.799 8.068 11.750 1.00 89.19 188 GLU A O 1
ATOM 1479 N N . ILE A 1 189 ? -8.240 6.936 10.603 1.00 83.25 189 ILE A N 1
ATOM 1480 C CA . ILE A 1 189 ? -8.225 5.778 11.512 1.00 83.25 189 ILE A CA 1
ATOM 1481 C C . ILE A 1 189 ? -7.711 6.173 12.903 1.00 83.25 189 ILE A C 1
ATOM 1483 O O . ILE A 1 189 ? -8.311 5.794 13.910 1.00 83.25 189 ILE A O 1
ATOM 1487 N N . ALA A 1 190 ? -6.620 6.939 12.977 1.00 82.06 190 ALA A N 1
ATOM 1488 C CA . ALA A 1 190 ? -6.068 7.396 14.252 1.00 82.06 190 ALA A CA 1
ATOM 1489 C C . ALA A 1 190 ? -7.069 8.267 15.036 1.00 82.06 190 ALA A C 1
ATOM 1491 O O . ALA A 1 190 ? -7.287 8.040 16.225 1.00 82.06 190 ALA A O 1
ATOM 1492 N N . GLU A 1 191 ? -7.751 9.197 14.364 1.00 84.38 191 GLU A N 1
ATOM 1493 C CA . GLU A 1 191 ? -8.773 10.059 14.973 1.00 84.38 191 GLU A CA 1
ATOM 1494 C C . GLU A 1 191 ? -9.970 9.257 15.515 1.00 84.38 191 GLU A C 1
ATOM 1496 O O . GLU A 1 191 ? -10.504 9.558 16.588 1.00 84.38 191 GLU A O 1
ATOM 1501 N N . GLN A 1 192 ? -10.383 8.195 14.816 1.00 76.25 192 GLN A N 1
ATOM 1502 C CA . GLN A 1 192 ? -11.443 7.304 15.298 1.00 76.25 192 GLN A CA 1
ATOM 1503 C C . GLN A 1 192 ? -11.032 6.539 16.566 1.00 76.25 192 GLN A C 1
ATOM 1505 O O . GLN A 1 192 ? -11.855 6.362 17.470 1.00 76.25 192 GLN A O 1
ATOM 1510 N N . LEU A 1 193 ? -9.767 6.120 16.670 1.00 75.00 193 LEU A N 1
ATOM 1511 C CA . LEU A 1 193 ? -9.240 5.460 17.869 1.00 75.00 193 LEU A CA 1
ATOM 1512 C C . LEU A 1 193 ? -9.228 6.406 19.082 1.00 75.00 193 LEU A C 1
ATOM 1514 O O . LEU A 1 193 ? -9.630 6.006 20.180 1.00 75.00 193 LEU A O 1
ATOM 1518 N N . ASP A 1 194 ? -8.855 7.671 18.890 1.00 77.62 194 ASP A N 1
ATOM 1519 C CA . ASP A 1 194 ? -8.904 8.690 19.947 1.00 77.62 194 ASP A CA 1
ATOM 1520 C C . ASP A 1 194 ? -10.344 8.953 20.421 1.00 77.62 194 ASP A C 1
ATOM 1522 O O . ASP A 1 194 ? -10.615 9.065 21.621 1.00 77.62 194 ASP A O 1
ATOM 1526 N N . SER A 1 195 ? -11.312 8.956 19.501 1.00 77.00 195 SER A N 1
ATOM 1527 C CA . SER A 1 195 ? -12.730 9.048 19.861 1.00 77.00 195 SER A CA 1
ATOM 1528 C C . SER A 1 195 ? -13.186 7.854 20.712 1.00 77.00 195 SER A C 1
ATOM 1530 O O . SER A 1 195 ? -13.799 8.044 21.769 1.00 77.00 195 SER A O 1
ATOM 1532 N N . ALA A 1 196 ? -12.828 6.626 20.325 1.00 77.25 196 ALA A N 1
ATOM 1533 C CA . ALA A 1 196 ? -13.185 5.418 21.070 1.00 77.25 196 ALA A CA 1
ATOM 1534 C C . ALA A 1 196 ? -12.576 5.397 22.485 1.00 77.25 196 ALA A C 1
ATOM 1536 O O . ALA A 1 196 ? -13.265 5.075 23.458 1.00 77.25 196 ALA A O 1
ATOM 1537 N N . THR A 1 197 ? -11.309 5.795 22.632 1.00 80.06 197 THR A N 1
ATOM 1538 C CA . THR A 1 197 ? -10.661 5.881 23.952 1.00 80.06 197 THR A CA 1
ATOM 1539 C C . THR A 1 197 ? -11.306 6.954 24.833 1.00 80.06 197 THR A C 1
ATOM 1541 O O . THR A 1 197 ? -11.547 6.710 26.021 1.00 80.06 197 THR A O 1
ATOM 1544 N N . SER A 1 198 ? -11.685 8.101 24.258 1.00 80.94 198 SER A N 1
ATOM 1545 C CA . SER A 1 198 ? -12.416 9.153 24.973 1.00 80.94 198 SER A CA 1
ATOM 1546 C C . SER A 1 198 ? -13.785 8.675 25.484 1.00 80.94 198 SER A C 1
ATOM 1548 O O . SER A 1 198 ? -14.157 8.964 26.626 1.00 80.94 198 SER A O 1
ATOM 1550 N N . LEU A 1 199 ? -14.499 7.863 24.694 1.00 79.75 199 LEU A N 1
ATOM 1551 C CA . LEU A 1 199 ? -15.791 7.286 25.068 1.00 79.75 199 LEU A CA 1
ATOM 1552 C C . LEU A 1 199 ? -15.651 6.306 26.240 1.00 79.75 199 LEU A C 1
ATOM 1554 O O . LEU A 1 199 ? -16.421 6.375 27.201 1.00 79.75 199 LEU A O 1
ATOM 1558 N N . ILE A 1 200 ? -14.636 5.437 26.203 1.00 81.31 200 ILE A N 1
ATOM 1559 C CA . ILE A 1 200 ? -14.325 4.513 27.305 1.00 81.31 200 ILE A CA 1
ATOM 1560 C C . ILE A 1 200 ? -14.000 5.301 28.583 1.00 81.31 200 ILE A C 1
ATOM 1562 O O . ILE A 1 200 ? -14.480 4.966 29.671 1.00 81.31 200 ILE A O 1
ATOM 1566 N N . GLN A 1 201 ? -13.233 6.386 28.467 1.00 77.94 201 GLN A N 1
ATOM 1567 C CA . GLN A 1 201 ? -12.889 7.228 29.610 1.00 77.94 201 GLN A CA 1
ATOM 1568 C C . GLN A 1 201 ? -14.115 7.958 30.188 1.00 77.94 201 GLN A C 1
ATOM 1570 O O . GLN A 1 201 ? -14.258 8.047 31.412 1.00 77.94 201 GLN A O 1
ATOM 1575 N N . ALA A 1 202 ? -15.034 8.429 29.341 1.00 79.69 202 ALA A N 1
ATOM 1576 C CA . ALA A 1 202 ? -16.303 9.010 29.775 1.00 79.69 202 ALA A CA 1
ATOM 1577 C C . ALA A 1 202 ? -17.183 7.977 30.503 1.00 79.69 202 ALA A C 1
ATOM 1579 O O . ALA A 1 202 ? -17.704 8.269 31.583 1.00 79.69 202 ALA A O 1
ATOM 1580 N N . ALA A 1 203 ? -17.282 6.752 29.977 1.00 81.44 203 ALA A N 1
ATOM 1581 C CA . ALA A 1 203 ? -18.009 5.656 30.616 1.00 81.44 203 ALA A CA 1
ATOM 1582 C C . ALA A 1 203 ? -17.425 5.307 31.998 1.00 81.44 203 ALA A C 1
ATOM 1584 O O . ALA A 1 203 ? -18.165 5.183 32.977 1.00 81.44 203 ALA A O 1
ATOM 1585 N N . LYS A 1 204 ? -16.092 5.241 32.116 1.00 84.56 204 LYS A N 1
ATOM 1586 C CA . LYS A 1 204 ? -15.393 5.048 33.397 1.00 84.56 204 LYS A CA 1
ATOM 1587 C C . LYS A 1 204 ? -15.715 6.158 34.401 1.00 84.56 204 LYS A C 1
ATOM 1589 O O . LYS A 1 204 ? -16.001 5.874 35.566 1.00 84.56 204 LYS A O 1
ATOM 1594 N N . ASN A 1 205 ? -15.689 7.416 33.963 1.00 83.38 205 ASN A N 1
ATOM 1595 C CA . ASN A 1 205 ? -16.012 8.558 34.820 1.00 83.38 205 ASN A CA 1
ATOM 1596 C C . ASN A 1 205 ? -17.463 8.497 35.315 1.00 83.38 205 ASN A C 1
ATOM 1598 O O . ASN A 1 205 ? -17.715 8.710 36.503 1.00 83.38 205 ASN A O 1
ATOM 1602 N N . LEU A 1 206 ? -18.401 8.141 34.435 1.00 88.12 206 LEU A N 1
ATOM 1603 C CA . LEU A 1 206 ? -19.804 7.953 34.791 1.00 88.12 206 LEU A CA 1
ATOM 1604 C C . LEU A 1 206 ? -19.980 6.832 35.824 1.00 88.12 206 LEU A C 1
ATOM 1606 O O . LEU A 1 206 ? -20.674 7.017 36.821 1.00 88.12 206 LEU A O 1
ATOM 1610 N N . MET A 1 207 ? -19.314 5.693 35.635 1.00 86.44 207 MET A N 1
ATOM 1611 C CA . MET A 1 207 ? -19.404 4.559 36.557 1.00 86.44 207 MET A CA 1
ATOM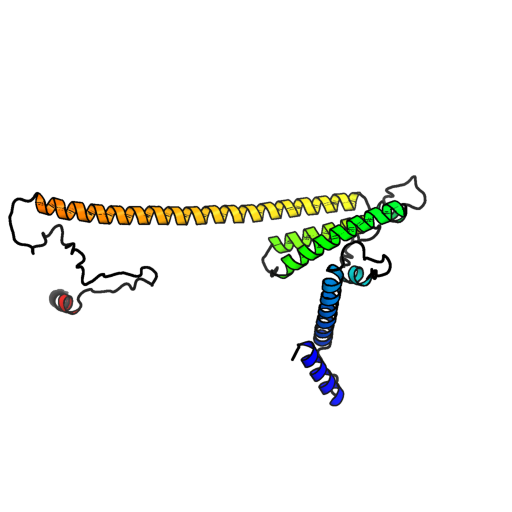 1612 C C . MET A 1 207 ? -18.850 4.906 37.949 1.00 86.44 207 MET A C 1
ATOM 1614 O O . MET A 1 207 ? -19.467 4.577 38.964 1.00 86.44 207 MET A O 1
ATOM 1618 N N . ASN A 1 208 ? -17.753 5.668 38.009 1.00 82.19 208 ASN A N 1
ATOM 1619 C CA . ASN A 1 208 ? -17.236 6.219 39.264 1.00 82.19 208 ASN A CA 1
ATOM 1620 C C . ASN A 1 208 ? -18.242 7.159 39.944 1.00 82.19 208 ASN A C 1
ATOM 1622 O O . ASN A 1 208 ? -18.452 7.055 41.155 1.00 82.19 208 ASN A O 1
ATOM 1626 N N . ALA A 1 209 ? -18.889 8.047 39.184 1.00 82.38 209 ALA A N 1
ATOM 1627 C CA . ALA A 1 209 ? -19.915 8.940 39.717 1.00 82.38 209 ALA A CA 1
ATOM 1628 C C . ALA A 1 209 ? -21.095 8.151 40.306 1.00 82.38 209 ALA A C 1
ATOM 1630 O O . ALA A 1 209 ? -21.495 8.419 41.437 1.00 82.38 209 ALA A O 1
ATOM 1631 N N . VAL A 1 210 ? -21.581 7.117 39.607 1.00 81.75 210 VAL A N 1
ATOM 1632 C CA . VAL A 1 210 ? -22.656 6.233 40.095 1.00 81.75 210 VAL A CA 1
ATOM 1633 C C . VAL A 1 210 ? -22.286 5.591 41.435 1.00 81.75 210 VAL A C 1
ATOM 1635 O O . VAL A 1 210 ? -23.075 5.638 42.381 1.00 81.75 210 VAL A O 1
ATOM 1638 N N . VAL A 1 211 ? -21.072 5.043 41.561 1.00 78.56 211 VAL A N 1
ATOM 1639 C CA . VAL A 1 211 ? -20.596 4.436 42.818 1.00 78.56 211 VAL A CA 1
ATOM 1640 C C . VAL A 1 211 ? -20.564 5.458 43.955 1.00 78.56 211 VAL A C 1
ATOM 1642 O O . VAL A 1 211 ? -21.000 5.158 45.072 1.00 78.56 211 VAL A O 1
ATOM 1645 N N . LEU A 1 212 ? -20.062 6.667 43.696 1.00 73.19 212 LEU A N 1
ATOM 1646 C CA . LEU A 1 212 ? -20.019 7.732 44.698 1.00 73.19 212 LEU A CA 1
ATOM 1647 C C . LEU A 1 212 ? -21.425 8.166 45.122 1.00 73.19 212 LEU A C 1
ATOM 1649 O O . LEU A 1 212 ? -21.670 8.313 46.319 1.00 73.19 212 LEU A O 1
ATOM 1653 N N . THR A 1 213 ? -22.362 8.292 44.182 1.00 78.19 213 THR A N 1
ATOM 1654 C CA . THR A 1 213 ? -23.763 8.618 44.471 1.00 78.19 213 THR A CA 1
ATOM 1655 C C . THR A 1 213 ? -24.430 7.549 45.335 1.00 78.19 213 THR A C 1
ATOM 1657 O O . THR A 1 213 ? -25.096 7.891 46.314 1.00 78.19 213 THR A O 1
ATOM 1660 N N . VAL A 1 214 ? -24.219 6.259 45.047 1.00 78.12 214 VAL A N 1
ATOM 1661 C CA . VAL A 1 214 ? -24.735 5.152 45.877 1.00 78.12 214 VAL A CA 1
ATOM 1662 C C . VAL A 1 214 ? -24.164 5.221 47.297 1.00 78.12 214 VAL A C 1
ATOM 1664 O O . VAL A 1 214 ? -24.923 5.175 48.268 1.00 78.12 214 VAL A O 1
ATOM 1667 N N . LYS A 1 215 ? -22.844 5.410 47.439 1.00 74.69 215 LYS A N 1
ATOM 1668 C CA . LYS A 1 215 ? -22.195 5.562 48.753 1.00 74.69 215 LYS A CA 1
ATOM 1669 C C . LYS A 1 215 ? -22.743 6.767 49.523 1.00 74.69 215 LYS A C 1
ATOM 1671 O O . LYS A 1 215 ? -23.072 6.641 50.701 1.00 74.69 215 LYS A O 1
ATOM 1676 N N . ALA A 1 216 ? -22.873 7.919 48.868 1.00 70.25 216 ALA A N 1
ATOM 1677 C CA . ALA A 1 216 ? -23.407 9.131 49.482 1.00 70.25 216 ALA A CA 1
ATOM 1678 C C . ALA A 1 216 ? -24.875 8.960 49.908 1.00 70.25 216 ALA A C 1
ATOM 1680 O O . ALA A 1 216 ? -25.239 9.371 51.009 1.00 70.25 216 ALA A O 1
ATOM 1681 N N . SER A 1 217 ? -25.692 8.283 49.094 1.00 71.31 217 SER A N 1
ATOM 1682 C CA . SER A 1 217 ? -27.098 7.979 49.399 1.00 71.31 217 SER A CA 1
ATOM 1683 C C . SER A 1 217 ? -27.238 7.082 50.630 1.00 71.31 217 SER A C 1
ATOM 1685 O O . SER A 1 217 ? -28.078 7.340 51.492 1.00 71.31 217 SER A O 1
ATOM 1687 N N . TYR A 1 218 ? -26.376 6.068 50.760 1.00 72.25 218 TYR A N 1
ATOM 1688 C CA . TYR A 1 218 ? -26.307 5.231 51.960 1.00 72.25 218 TYR A CA 1
ATOM 1689 C C . TYR A 1 218 ? -25.954 6.050 53.212 1.00 72.25 218 TYR A C 1
ATOM 1691 O O . TYR A 1 218 ? -26.632 5.967 54.241 1.00 72.25 218 TYR A O 1
ATOM 1699 N N . VAL A 1 219 ? -24.915 6.887 53.129 1.00 69.00 219 VAL A N 1
ATOM 1700 C CA . VAL A 1 219 ? -24.490 7.739 54.252 1.00 69.00 219 VAL A CA 1
ATOM 1701 C C . VAL A 1 219 ? -25.589 8.730 54.642 1.00 69.00 219 VAL A C 1
ATOM 1703 O O . VAL A 1 219 ? -25.859 8.903 55.830 1.00 69.00 219 VAL A O 1
ATOM 1706 N N . ALA A 1 220 ? -26.253 9.356 53.670 1.00 69.00 220 ALA A N 1
ATOM 1707 C CA . ALA A 1 220 ? -27.362 10.270 53.919 1.00 69.00 220 ALA A CA 1
ATOM 1708 C C . ALA A 1 220 ? -28.538 9.553 54.603 1.00 69.00 220 ALA A C 1
ATOM 1710 O O . ALA A 1 220 ? -28.991 10.001 55.653 1.00 69.00 220 ALA A O 1
ATOM 1711 N N . SER A 1 221 ? -28.965 8.399 54.081 1.00 65.38 221 SER A N 1
ATOM 1712 C CA . SER A 1 221 ? -30.062 7.593 54.638 1.00 65.38 221 SER A CA 1
ATOM 1713 C C . SER A 1 221 ? -29.798 7.153 56.087 1.00 65.38 221 SER A C 1
ATOM 1715 O O . SER A 1 221 ? -30.673 7.255 56.951 1.00 65.38 221 SER A O 1
ATOM 1717 N N . THR A 1 222 ? -28.567 6.746 56.398 1.00 66.12 222 THR A N 1
ATOM 1718 C CA . THR A 1 222 ? -28.187 6.312 57.755 1.00 66.12 222 THR A CA 1
ATOM 1719 C C . THR A 1 222 ? -28.012 7.473 58.737 1.00 66.12 222 THR A C 1
ATOM 1721 O O . THR A 1 222 ? -28.353 7.331 59.913 1.00 66.12 222 THR A O 1
ATOM 1724 N N . LYS A 1 223 ? -27.524 8.639 58.288 1.00 63.44 223 LYS A N 1
ATOM 1725 C CA . LYS A 1 223 ? -27.391 9.835 59.138 1.00 63.44 223 LYS A CA 1
ATOM 1726 C C . LYS A 1 223 ? -28.727 10.531 59.403 1.00 63.44 223 LYS A C 1
ATOM 1728 O O . LYS A 1 223 ? -28.959 10.930 60.541 1.00 63.44 223 LYS A O 1
ATOM 1733 N N . TYR A 1 224 ? -29.616 10.619 58.410 1.00 53.16 224 TYR A N 1
ATOM 1734 C CA . TYR A 1 224 ? -30.959 11.197 58.579 1.00 53.16 224 TYR A CA 1
ATOM 1735 C C . TYR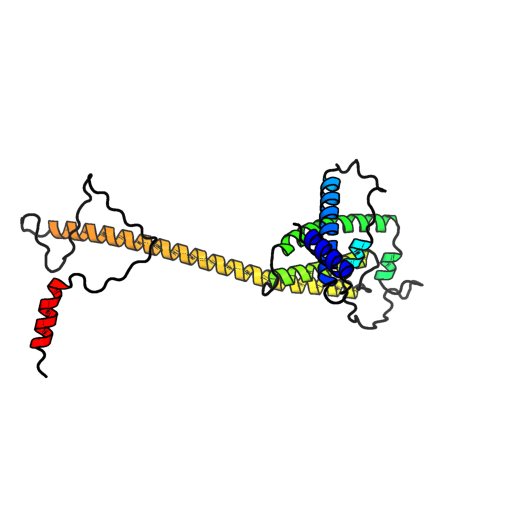 A 1 224 ? -31.783 10.398 59.602 1.00 53.16 224 TYR A C 1
ATOM 1737 O O . TYR A 1 224 ? -32.437 10.970 60.468 1.00 53.16 224 TYR A O 1
ATOM 1745 N N . THR A 1 225 ? -31.638 9.069 59.590 1.00 52.09 225 THR A N 1
ATOM 1746 C CA . THR A 1 225 ? -32.235 8.170 60.593 1.00 52.09 225 THR A CA 1
ATOM 1747 C C . THR A 1 225 ? -31.699 8.417 62.014 1.00 52.09 225 THR A C 1
ATOM 1749 O O . THR A 1 225 ? -32.408 8.176 62.984 1.00 52.09 225 THR A O 1
ATOM 1752 N N . ARG A 1 226 ? -30.465 8.922 62.174 1.00 49.84 226 ARG A N 1
ATOM 1753 C CA . ARG A 1 226 ? -29.856 9.195 63.492 1.00 49.84 226 ARG A CA 1
ATOM 1754 C C . ARG A 1 226 ? -30.192 10.569 64.082 1.00 49.84 226 ARG A C 1
ATOM 1756 O O . ARG A 1 226 ? -30.084 10.717 65.293 1.00 49.84 226 ARG A O 1
ATOM 1763 N N . GLN A 1 227 ? -30.543 11.567 63.267 1.00 48.91 227 GLN A N 1
ATOM 1764 C CA . GLN A 1 227 ? -30.856 12.928 63.742 1.00 48.91 227 GLN A CA 1
ATOM 1765 C C . GLN A 1 227 ? -32.342 13.145 64.072 1.00 48.91 227 GLN A C 1
ATOM 1767 O O . GLN A 1 227 ? -32.677 14.130 64.726 1.00 48.91 227 GLN A O 1
ATOM 1772 N N . GLY A 1 228 ? -33.229 12.230 63.672 1.00 48.84 228 GLY A N 1
ATOM 1773 C CA . GLY A 1 228 ? -34.616 12.215 64.126 1.00 48.84 228 GLY A CA 1
ATOM 1774 C C . GLY A 1 228 ? -34.723 11.638 65.536 1.00 48.84 228 GLY A C 1
ATOM 1775 O O . GLY A 1 228 ? -34.560 10.438 65.738 1.00 48.84 228 GLY A O 1
ATOM 1776 N N . THR A 1 229 ? -35.014 12.483 66.519 1.00 43.69 229 THR A N 1
ATOM 1777 C CA . THR A 1 229 ? -35.409 12.079 67.870 1.00 43.69 229 THR A CA 1
ATOM 1778 C C . THR A 1 229 ? -36.688 11.242 67.800 1.00 43.69 229 THR A C 1
ATOM 1780 O O . THR A 1 229 ? -37.770 11.806 67.805 1.00 43.69 229 THR A O 1
ATOM 1783 N N . ILE A 1 230 ? -36.578 9.917 67.699 1.00 42.34 230 ILE A N 1
ATOM 1784 C CA . ILE A 1 230 ? -37.496 8.912 68.261 1.00 42.34 230 ILE A CA 1
ATOM 1785 C C . ILE A 1 230 ? -36.717 7.595 68.272 1.00 42.34 230 ILE A C 1
ATOM 1787 O O . ILE A 1 230 ? -36.379 7.023 67.236 1.00 42.34 230 ILE A O 1
ATOM 1791 N N . ALA A 1 231 ? -36.450 7.094 69.474 1.00 42.50 231 ALA A N 1
ATOM 1792 C CA . ALA A 1 231 ? -36.122 5.698 69.678 1.00 42.50 231 ALA A CA 1
ATOM 1793 C C . ALA A 1 231 ? -37.334 4.853 69.246 1.00 42.50 231 ALA A C 1
ATOM 1795 O O . ALA A 1 231 ? -38.277 4.676 70.014 1.00 42.50 231 ALA A O 1
ATOM 1796 N N . ARG A 1 232 ? -37.335 4.342 68.012 1.00 37.84 232 ARG A N 1
ATOM 1797 C CA . ARG A 1 232 ? -38.188 3.217 67.618 1.00 37.84 232 ARG A CA 1
ATOM 1798 C C . ARG A 1 232 ? -37.336 2.127 66.995 1.00 37.84 232 ARG A C 1
ATOM 1800 O O . ARG A 1 232 ? -36.551 2.350 66.080 1.00 37.84 232 ARG A O 1
ATOM 1807 N N . SER A 1 233 ? -37.488 0.953 67.592 1.00 35.59 233 SER A N 1
ATOM 1808 C CA . SER A 1 233 ? -36.949 -0.342 67.204 1.00 35.59 233 SER A CA 1
ATOM 1809 C C . SER A 1 233 ? -36.847 -0.530 65.693 1.00 35.59 233 SER A C 1
ATOM 1811 O O . SER A 1 233 ? -37.817 -0.306 64.974 1.00 35.59 233 SER A O 1
ATOM 1813 N N . TYR A 1 234 ? -35.685 -1.013 65.250 1.00 40.44 234 TYR A N 1
ATOM 1814 C CA . TYR A 1 234 ? -35.371 -1.529 63.917 1.00 40.44 234 TYR A CA 1
ATOM 1815 C C . TYR A 1 234 ? -36.580 -2.111 63.151 1.00 40.44 234 TYR A C 1
ATOM 1817 O O . TYR A 1 234 ? -36.788 -3.317 63.204 1.00 40.44 234 TYR A O 1
ATOM 1825 N N . SER A 1 235 ? -37.371 -1.315 62.416 1.00 42.69 235 SER A N 1
ATOM 1826 C CA . SER A 1 235 ? -38.282 -1.858 61.382 1.00 42.69 235 SER A CA 1
ATOM 1827 C C . SER A 1 235 ? -39.040 -0.860 60.500 1.00 42.69 235 SER A C 1
ATOM 1829 O O . SER A 1 235 ? -39.410 -1.273 59.406 1.00 42.69 235 SER A O 1
ATOM 1831 N N . GLU A 1 236 ? -39.262 0.404 60.865 1.00 45.06 236 GLU A N 1
ATOM 1832 C CA . GLU A 1 236 ? -40.220 1.232 60.104 1.00 45.06 236 GLU A CA 1
ATOM 1833 C C . GLU A 1 236 ? -39.548 2.185 59.100 1.00 45.06 236 GLU A C 1
ATOM 1835 O O . GLU A 1 236 ? -38.833 3.116 59.464 1.00 45.06 236 GLU A O 1
ATOM 1840 N N . THR A 1 237 ? -39.782 1.934 57.807 1.00 46.59 237 THR A N 1
ATOM 1841 C CA . THR A 1 237 ? -39.481 2.849 56.696 1.00 46.59 237 THR A CA 1
ATOM 1842 C C . THR A 1 237 ? -40.392 4.072 56.775 1.00 46.59 237 THR A C 1
ATOM 1844 O O . THR A 1 237 ? -41.612 3.919 56.779 1.00 46.59 237 THR A O 1
ATOM 1847 N N . THR A 1 238 ? -39.832 5.280 56.805 1.00 47.97 238 THR A N 1
ATOM 1848 C CA . THR A 1 238 ? -40.607 6.520 56.665 1.00 47.97 238 THR A CA 1
ATOM 1849 C C . THR A 1 238 ? -41.087 6.690 55.219 1.00 47.97 238 THR A C 1
ATOM 1851 O O . THR A 1 238 ? -40.383 6.308 54.284 1.00 47.97 238 THR A O 1
ATOM 1854 N N . GLU A 1 239 ? -42.270 7.285 55.015 1.00 49.38 239 GLU A N 1
ATOM 1855 C CA . GLU A 1 239 ? -42.902 7.479 53.688 1.00 49.38 239 GLU A CA 1
ATOM 1856 C C . GLU A 1 239 ? -42.007 8.200 52.658 1.00 49.38 239 GLU A C 1
ATOM 1858 O O . GLU A 1 239 ? -42.199 8.041 51.455 1.00 49.38 239 GLU A O 1
ATOM 1863 N N . LEU A 1 240 ? -40.998 8.949 53.114 1.00 48.97 240 LEU A N 1
ATOM 1864 C CA . LEU A 1 240 ? -40.050 9.690 52.274 1.00 48.97 240 LEU A CA 1
ATOM 1865 C C . LEU A 1 240 ? -38.784 8.907 51.877 1.00 48.97 240 LEU A C 1
ATOM 1867 O O . LEU A 1 240 ? -38.137 9.270 50.897 1.00 48.97 240 LEU A O 1
ATOM 1871 N N . LEU A 1 241 ? -38.407 7.846 52.600 1.00 53.59 241 LEU A N 1
ATOM 1872 C CA . LEU A 1 241 ? -37.212 7.036 52.319 1.00 53.59 241 LEU A CA 1
ATOM 1873 C C . LEU A 1 241 ? -37.533 5.549 52.524 1.00 53.59 241 LEU A C 1
ATOM 1875 O O . LEU A 1 241 ? -37.227 4.947 53.551 1.00 53.59 241 LEU A O 1
ATOM 1879 N N . SER A 1 242 ? -38.136 4.941 51.506 1.00 54.88 242 SER A N 1
ATOM 1880 C CA . SER A 1 242 ? -38.584 3.541 51.507 1.00 54.88 242 SER A CA 1
ATOM 1881 C C . SER A 1 242 ? -37.472 2.501 51.282 1.00 54.88 242 SER A C 1
ATOM 1883 O O . SER A 1 242 ? -37.749 1.301 51.234 1.00 54.88 242 SER A O 1
ATOM 1885 N N . VAL A 1 243 ? -36.208 2.919 51.142 1.00 60.34 243 VAL A N 1
ATOM 1886 C CA . 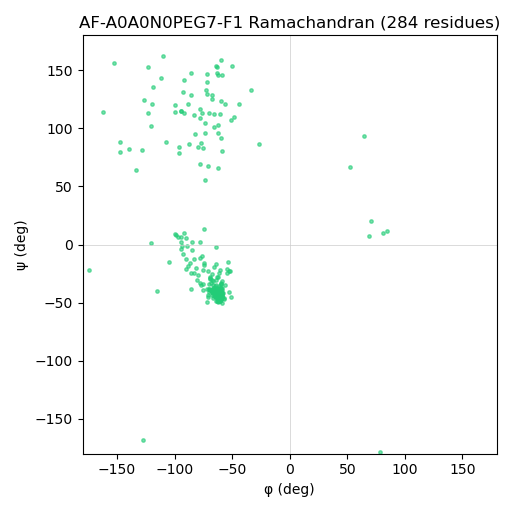VAL A 1 243 ? -35.081 2.019 50.840 1.00 60.34 243 VAL A CA 1
ATOM 1887 C C . VAL A 1 243 ? -34.376 1.578 52.123 1.00 60.34 243 VAL A C 1
ATOM 1889 O O . VAL A 1 243 ? -33.747 2.381 52.811 1.00 60.34 243 VAL A O 1
ATOM 1892 N N . LYS A 1 244 ? -34.434 0.274 52.420 1.00 63.50 244 LYS A N 1
ATOM 1893 C CA . LYS A 1 244 ? -33.728 -0.352 53.547 1.00 63.50 244 LYS A CA 1
ATOM 1894 C C . LYS A 1 244 ? -32.379 -0.916 53.092 1.00 63.50 244 LYS A C 1
ATOM 1896 O O . LYS A 1 244 ? -32.332 -1.877 52.329 1.00 63.50 244 LYS A O 1
ATOM 1901 N N . TRP A 1 245 ? -31.286 -0.353 53.599 1.00 66.38 245 TRP A N 1
ATOM 1902 C CA . TRP A 1 245 ? -29.927 -0.843 53.353 1.00 66.38 245 TRP A CA 1
ATOM 1903 C C . TRP A 1 245 ? -29.588 -1.986 54.317 1.00 66.38 245 TRP A C 1
ATOM 1905 O O . TRP A 1 245 ? -29.475 -1.765 55.522 1.00 66.38 245 TRP A O 1
ATOM 1915 N N . ILE A 1 246 ? -29.452 -3.210 53.806 1.00 64.69 246 ILE A N 1
ATOM 1916 C CA . ILE A 1 246 ? -29.171 -4.405 54.615 1.00 64.69 246 ILE A CA 1
ATOM 1917 C C . ILE A 1 246 ? -27.668 -4.723 54.514 1.00 64.69 246 ILE A C 1
ATOM 1919 O O . ILE A 1 246 ? -27.185 -4.938 53.401 1.00 64.69 246 ILE A O 1
ATOM 1923 N N . PRO A 1 247 ? -26.912 -4.742 55.629 1.00 61.25 247 PRO A N 1
ATOM 1924 C CA . PRO A 1 247 ? -25.502 -5.127 55.619 1.00 61.25 247 PRO A CA 1
ATOM 1925 C C . PRO A 1 247 ? -25.314 -6.586 55.192 1.00 61.25 247 PRO A C 1
ATOM 1927 O O . PRO A 1 247 ? -26.140 -7.442 55.504 1.00 61.25 247 PRO A O 1
ATOM 1930 N N . ILE A 1 248 ? -24.197 -6.873 54.525 1.00 55.84 248 ILE A N 1
ATOM 1931 C CA . ILE A 1 248 ? -23.819 -8.237 54.140 1.00 55.84 248 ILE A CA 1
ATOM 1932 C C . ILE A 1 248 ? -23.488 -9.047 55.406 1.00 55.84 248 ILE A C 1
ATOM 1934 O O . ILE A 1 248 ? -22.692 -8.607 56.237 1.00 55.84 248 ILE A O 1
ATOM 1938 N N . SER A 1 249 ? -24.090 -10.228 55.560 1.00 53.9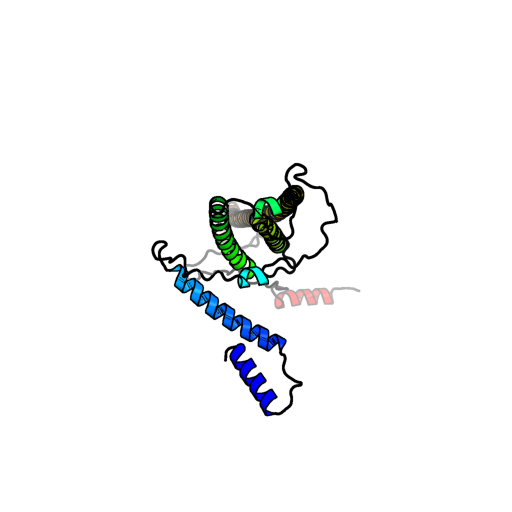7 249 SER A N 1
ATOM 1939 C CA . SER A 1 249 ? -23.754 -11.198 56.611 1.00 53.97 249 SER A CA 1
ATOM 1940 C C . SER A 1 249 ? -22.590 -12.090 56.171 1.00 53.97 249 SER A C 1
ATOM 1942 O O . SER A 1 249 ? -22.491 -12.421 54.990 1.00 53.97 249 SER A O 1
ATOM 1944 N N . LYS A 1 250 ? -21.735 -12.533 57.109 1.00 50.88 250 LYS A N 1
ATOM 1945 C CA . LYS A 1 250 ? -20.580 -13.413 56.815 1.00 50.88 250 LYS A CA 1
ATOM 1946 C C . LYS A 1 250 ? -20.964 -14.704 56.073 1.00 50.88 250 LYS A C 1
ATOM 1948 O O . LYS A 1 250 ? -20.138 -15.236 55.344 1.00 50.88 250 LYS A O 1
ATOM 1953 N N . ASP A 1 251 ? -22.214 -15.141 56.213 1.00 44.94 251 ASP A N 1
ATOM 1954 C CA . ASP A 1 251 ? -22.716 -16.408 55.676 1.00 44.94 251 ASP A CA 1
ATOM 1955 C C . ASP A 1 251 ? -23.388 -16.285 54.289 1.00 44.94 251 ASP A C 1
ATOM 1957 O O . ASP A 1 251 ? -23.785 -17.294 53.714 1.00 44.94 251 ASP A O 1
ATOM 1961 N N . ALA A 1 252 ? -23.526 -15.071 53.726 1.00 48.56 252 ALA A N 1
ATOM 1962 C CA . ALA A 1 252 ? -24.172 -14.853 52.422 1.00 48.56 252 ALA A CA 1
ATOM 1963 C C . ALA A 1 252 ? -23.550 -13.670 51.653 1.00 48.56 252 ALA A C 1
ATOM 1965 O O . ALA A 1 252 ? -24.001 -12.526 51.748 1.00 48.56 252 ALA A O 1
ATOM 1966 N N . LEU A 1 253 ? -22.508 -13.956 50.866 1.00 49.38 253 LEU A N 1
ATOM 1967 C CA . LEU A 1 253 ? -21.864 -13.009 49.950 1.00 49.38 253 LEU A CA 1
ATOM 1968 C C . LEU A 1 253 ? -22.583 -13.024 48.593 1.00 49.38 253 LEU A C 1
ATOM 1970 O O . LEU A 1 253 ? -22.210 -13.760 47.683 1.00 49.38 253 LEU A O 1
ATOM 1974 N N . ASN A 1 254 ? -23.634 -12.218 48.455 1.00 58.94 254 ASN A N 1
ATOM 1975 C CA . ASN A 1 254 ? -24.323 -12.063 47.174 1.00 58.94 254 ASN A CA 1
ATOM 1976 C C . ASN A 1 254 ? -23.447 -11.253 46.202 1.00 58.94 254 ASN A C 1
ATOM 1978 O O . ASN A 1 254 ? -22.997 -10.161 46.549 1.00 58.94 254 ASN A O 1
ATOM 1982 N N . TYR A 1 255 ? -23.249 -11.753 44.982 1.00 47.66 255 TYR A N 1
ATOM 1983 C CA . TYR A 1 255 ? -22.602 -11.025 43.887 1.00 47.66 255 TYR A CA 1
ATOM 1984 C C . TYR A 1 255 ? -23.536 -10.967 42.673 1.00 47.66 255 TYR A C 1
ATOM 1986 O O . TYR A 1 255 ? -24.407 -11.821 42.506 1.00 47.66 255 TYR A O 1
ATOM 1994 N N . LEU A 1 256 ? -23.383 -9.928 41.853 1.00 56.88 256 LEU A N 1
ATOM 1995 C CA . LEU A 1 256 ? -24.110 -9.766 40.598 1.00 56.88 256 LEU A CA 1
ATOM 1996 C C . LEU A 1 256 ? -23.088 -9.701 39.464 1.00 56.88 256 LEU A C 1
ATOM 1998 O O . LEU A 1 256 ? -22.234 -8.817 39.462 1.00 56.88 256 LEU A O 1
ATOM 2002 N N . GLU A 1 257 ? -23.185 -10.622 38.509 1.00 49.31 257 GLU A N 1
ATOM 2003 C CA . GLU A 1 257 ? -22.468 -10.529 37.235 1.00 49.31 257 GLU A CA 1
ATOM 2004 C C . GLU A 1 257 ? -23.191 -9.506 36.355 1.00 49.31 257 GLU A C 1
ATOM 2006 O O . GLU A 1 257 ? -24.339 -9.716 35.965 1.00 49.31 257 GLU A O 1
ATOM 2011 N N . ILE A 1 258 ? -22.541 -8.376 36.079 1.00 60.34 258 ILE A N 1
ATOM 2012 C CA . ILE A 1 258 ? -23.125 -7.265 35.307 1.00 60.34 258 ILE A CA 1
ATOM 2013 C C . ILE A 1 258 ? -22.963 -7.492 33.783 1.00 60.34 258 ILE A C 1
ATOM 2015 O O . ILE A 1 258 ? -23.549 -6.769 32.985 1.00 60.34 258 ILE A O 1
ATOM 2019 N N . ASP A 1 259 ? -22.260 -8.554 33.373 1.00 55.69 259 ASP A N 1
ATOM 2020 C CA . ASP A 1 259 ? -21.908 -8.846 31.973 1.00 55.69 259 ASP A CA 1
ATOM 2021 C C . ASP A 1 259 ? -22.999 -9.597 31.172 1.00 55.69 259 ASP A C 1
ATOM 2023 O O . ASP A 1 259 ? -22.793 -9.923 30.003 1.00 55.69 259 ASP A O 1
ATOM 2027 N N . LYS A 1 260 ? -24.171 -9.892 31.761 1.00 50.47 260 LYS A N 1
ATOM 2028 C CA . LYS A 1 260 ? -25.312 -10.530 31.065 1.00 50.47 260 LYS A CA 1
ATOM 2029 C C . LYS A 1 260 ? -26.494 -9.569 30.923 1.00 50.47 260 LYS A C 1
ATOM 2031 O O . LYS A 1 260 ? -26.770 -8.788 31.830 1.00 50.47 260 LYS A O 1
ATOM 2036 N N . GLU A 1 261 ? -27.208 -9.655 29.793 1.00 47.94 261 GLU A N 1
ATOM 2037 C CA . GLU A 1 261 ? -28.365 -8.808 29.453 1.00 47.94 261 GLU A CA 1
ATOM 2038 C C . GLU A 1 261 ? -29.341 -8.626 30.631 1.00 47.94 261 GLU A C 1
ATOM 2040 O O . GLU A 1 261 ? -29.923 -9.577 31.160 1.00 47.94 261 GLU A O 1
ATOM 2045 N N . LEU A 1 262 ? -29.554 -7.366 31.020 1.00 53.88 262 LEU A N 1
ATOM 2046 C CA . LEU A 1 262 ? -30.540 -6.971 32.022 1.00 53.88 262 LEU A CA 1
ATOM 2047 C C . LEU A 1 262 ? -31.954 -7.251 31.496 1.00 53.88 262 LEU A C 1
ATOM 2049 O O . LEU A 1 262 ? -32.516 -6.471 30.728 1.00 53.88 262 LEU A O 1
ATOM 2053 N N . THR A 1 263 ? -32.576 -8.345 31.937 1.00 43.84 263 THR A N 1
ATOM 2054 C CA . THR A 1 263 ? -33.976 -8.618 31.586 1.00 43.84 263 THR A CA 1
ATOM 2055 C C . THR A 1 263 ? -34.912 -7.642 32.299 1.00 43.84 263 THR A C 1
ATOM 2057 O O . THR A 1 263 ? -35.068 -7.685 33.524 1.00 43.84 263 THR A O 1
ATOM 2060 N N . LEU A 1 264 ? -35.574 -6.781 31.528 1.00 38.84 264 LEU A N 1
ATOM 2061 C CA . LEU A 1 264 ? -36.571 -5.836 32.020 1.00 38.84 264 LEU A CA 1
ATOM 2062 C C . LEU A 1 264 ? -37.868 -6.587 32.376 1.00 38.84 264 LEU A C 1
ATOM 2064 O O . LEU A 1 264 ? -38.623 -7.007 31.499 1.00 38.84 264 LEU A O 1
ATOM 2068 N N . LYS A 1 265 ? -38.143 -6.785 33.670 1.00 43.16 265 LYS A N 1
ATOM 2069 C CA . LYS A 1 265 ? -39.376 -7.447 34.136 1.00 43.16 265 LYS A CA 1
ATOM 2070 C C . LYS A 1 265 ? -40.475 -6.416 34.418 1.00 43.16 265 LYS A C 1
ATOM 2072 O O . LYS A 1 265 ? -40.256 -5.440 35.131 1.00 43.16 265 LYS A O 1
ATOM 2077 N N . LYS A 1 266 ? -41.686 -6.650 33.898 1.00 42.34 266 LYS A N 1
ATOM 2078 C CA . LYS A 1 266 ? -42.896 -5.865 34.216 1.00 42.34 266 LYS A CA 1
ATOM 2079 C C . LYS A 1 266 ? -43.661 -6.485 35.392 1.00 42.34 266 LYS A C 1
ATOM 2081 O O . LYS A 1 266 ? -43.834 -7.697 35.438 1.00 42.34 266 LYS A O 1
ATOM 2086 N N . ARG A 1 267 ? -44.205 -5.616 36.259 1.00 42.97 267 ARG A N 1
ATOM 2087 C CA . ARG A 1 267 ? -45.072 -5.907 37.427 1.00 42.97 267 ARG A CA 1
ATOM 2088 C C . ARG A 1 267 ? -44.381 -6.717 38.548 1.00 42.97 267 ARG A C 1
ATOM 2090 O O . ARG A 1 267 ? -44.456 -7.941 38.546 1.00 42.97 267 ARG A O 1
ATOM 2097 N N . PRO A 1 268 ? -43.800 -6.050 39.567 1.00 43.38 268 PRO A N 1
ATOM 2098 C CA . PRO A 1 268 ? -43.042 -6.704 40.644 1.00 43.38 268 PRO A CA 1
ATOM 2099 C C . PRO A 1 268 ? -43.847 -7.688 41.507 1.00 43.38 268 PRO A C 1
ATOM 2101 O O . PRO A 1 268 ? -43.265 -8.577 42.117 1.00 43.38 268 PRO A O 1
ATOM 2104 N N . LYS A 1 269 ? -45.177 -7.528 41.595 1.00 47.09 269 LYS A N 1
ATOM 2105 C CA . LYS A 1 269 ? -46.055 -8.357 42.437 1.00 47.09 269 LYS A CA 1
ATOM 2106 C C . LYS A 1 269 ? -47.435 -8.522 41.797 1.00 47.09 269 LYS A C 1
ATOM 2108 O O . LYS A 1 269 ? -48.381 -7.827 42.167 1.00 47.09 269 LYS A O 1
ATOM 2113 N N . GLN A 1 270 ? -47.549 -9.430 40.823 1.00 53.19 270 GLN A N 1
ATOM 2114 C CA . GLN A 1 270 ? -48.808 -9.687 40.104 1.00 53.19 270 GLN A CA 1
ATOM 2115 C C . GLN A 1 270 ? -49.995 -9.930 41.050 1.00 53.19 270 GLN A C 1
ATOM 2117 O O . GLN A 1 270 ? -51.042 -9.317 40.872 1.00 53.19 270 GLN A O 1
ATOM 2122 N N . THR A 1 271 ? -49.818 -10.739 42.097 1.00 48.34 271 THR A N 1
ATOM 2123 C CA . THR A 1 271 ? -50.896 -11.094 43.035 1.00 48.34 271 THR A CA 1
ATOM 2124 C C . THR A 1 271 ? -51.367 -9.913 43.888 1.00 48.34 271 THR A C 1
ATOM 2126 O O . THR A 1 271 ? -52.549 -9.817 44.195 1.00 48.34 271 THR A O 1
ATOM 2129 N N . GLN A 1 272 ? -50.471 -8.981 44.242 1.00 51.09 272 GLN A N 1
ATOM 2130 C CA . GLN A 1 272 ? -50.827 -7.800 45.048 1.00 51.09 272 GLN A CA 1
ATOM 2131 C C . GLN A 1 272 ? -51.469 -6.692 44.203 1.00 51.09 272 GLN A C 1
ATOM 2133 O O . GLN A 1 272 ? -52.322 -5.955 44.689 1.00 51.09 272 GLN A O 1
ATOM 2138 N N . MET A 1 273 ? -51.090 -6.593 42.927 1.00 51.09 273 MET A N 1
ATOM 2139 C CA . MET A 1 273 ? -51.663 -5.625 41.984 1.00 51.09 273 MET A CA 1
ATOM 2140 C C . MET A 1 273 ? -53.004 -6.083 41.396 1.00 51.09 273 MET A C 1
ATOM 2142 O O . MET A 1 273 ? -53.773 -5.244 40.935 1.00 51.09 273 MET A O 1
ATOM 2146 N N . ALA A 1 274 ? -53.313 -7.385 41.441 1.00 61.88 274 ALA A N 1
ATOM 2147 C CA . ALA A 1 274 ? -54.563 -7.944 40.924 1.00 61.88 274 ALA A CA 1
ATOM 2148 C C . ALA A 1 274 ? -55.808 -7.347 41.599 1.00 61.88 274 ALA A C 1
ATOM 2150 O O . ALA A 1 274 ? -56.801 -7.087 40.924 1.00 61.88 274 ALA A O 1
ATOM 2151 N N . PHE A 1 275 ? -55.739 -7.073 42.908 1.00 63.97 275 PHE A N 1
ATOM 2152 C CA . PHE A 1 275 ? -56.825 -6.422 43.644 1.00 63.97 275 PHE A CA 1
ATOM 2153 C C . PHE A 1 275 ? -57.117 -5.014 43.104 1.00 63.97 275 PHE A C 1
ATOM 2155 O O . PHE A 1 275 ? -58.269 -4.688 42.825 1.00 63.97 275 PHE A O 1
ATOM 2162 N N . TRP A 1 276 ? -56.077 -4.203 42.887 1.00 57.12 276 TRP A N 1
ATOM 2163 C CA . TRP A 1 276 ? -56.218 -2.848 42.349 1.00 57.12 276 TRP A CA 1
ATOM 2164 C C . TRP A 1 276 ? -56.661 -2.848 40.883 1.00 57.12 276 TRP A C 1
ATOM 2166 O O . TRP A 1 276 ? -57.525 -2.057 40.521 1.00 57.12 276 TRP A O 1
ATOM 2176 N N . ASP A 1 277 ? -56.151 -3.765 40.055 1.00 67.81 277 ASP A N 1
ATOM 2177 C CA . ASP A 1 277 ? -56.606 -3.939 38.667 1.00 67.81 277 ASP A CA 1
ATOM 2178 C C . ASP A 1 277 ? -58.110 -4.287 38.604 1.00 67.81 277 ASP A C 1
ATOM 2180 O O . ASP A 1 277 ? -58.826 -3.786 37.733 1.00 67.81 277 ASP A O 1
ATOM 2184 N N . LEU A 1 278 ? -58.605 -5.111 39.539 1.00 66.00 278 LEU A N 1
ATOM 2185 C CA . LEU A 1 278 ? -60.026 -5.453 39.654 1.00 66.00 278 LEU A CA 1
ATOM 2186 C C . LEU A 1 278 ? -60.853 -4.261 40.159 1.00 66.00 278 LEU A C 1
ATOM 2188 O O . LEU A 1 278 ? -61.885 -3.939 39.576 1.00 66.00 278 LEU A O 1
ATOM 2192 N N . TYR A 1 279 ? -60.370 -3.566 41.193 1.00 67.81 279 TYR A N 1
ATOM 2193 C CA . TYR A 1 279 ? -61.005 -2.374 41.758 1.00 67.81 279 TYR A CA 1
ATOM 2194 C C . TYR A 1 279 ? -61.155 -1.254 40.719 1.00 67.81 279 TYR A C 1
ATOM 2196 O O . TYR A 1 279 ? -62.232 -0.681 40.576 1.00 67.81 279 TYR A O 1
ATOM 2204 N N . TYR A 1 280 ? -60.109 -0.979 39.932 1.00 64.81 280 TYR A N 1
ATOM 2205 C CA . TYR A 1 280 ? -60.153 0.011 38.852 1.00 64.81 280 TYR A CA 1
ATOM 2206 C C . TYR A 1 280 ? -61.038 -0.421 37.680 1.00 64.81 280 TYR A C 1
ATOM 2208 O O . TYR A 1 280 ? -61.617 0.435 37.018 1.00 64.81 280 TYR A O 1
ATOM 2216 N N . LYS A 1 281 ? -61.170 -1.726 37.408 1.00 70.50 281 LYS A N 1
ATOM 2217 C CA . LYS A 1 281 ? -62.130 -2.229 36.413 1.00 70.50 281 LYS A CA 1
ATOM 2218 C C . LYS A 1 281 ? -63.576 -2.065 36.865 1.00 70.50 281 LYS A C 1
ATOM 2220 O O . LYS A 1 281 ? -64.418 -1.740 36.041 1.00 70.50 281 LYS A O 1
ATOM 2225 N N . ILE A 1 282 ? -63.849 -2.299 38.146 1.00 70.38 282 ILE A N 1
ATOM 2226 C CA . ILE A 1 282 ? -65.200 -2.246 38.714 1.00 70.38 282 ILE A CA 1
ATOM 2227 C C . ILE A 1 282 ? -65.657 -0.796 38.931 1.00 70.38 282 ILE A C 1
ATOM 2229 O O . ILE A 1 282 ? -66.826 -0.493 38.728 1.00 70.38 282 ILE A O 1
ATOM 2233 N N . ASN A 1 283 ? -64.739 0.109 39.285 1.00 64.94 283 ASN A N 1
ATOM 2234 C CA . ASN A 1 283 ? -65.052 1.512 39.586 1.00 64.94 283 ASN A CA 1
ATOM 2235 C C . ASN A 1 283 ? -64.770 2.489 38.438 1.00 64.94 283 ASN A C 1
ATOM 2237 O O . ASN A 1 283 ? -64.860 3.703 38.625 1.00 64.94 283 ASN A O 1
ATOM 2241 N N . LYS A 1 284 ? -64.451 1.991 37.240 1.00 52.78 284 LYS A N 1
ATOM 2242 C CA . LYS A 1 284 ? -64.555 2.806 36.030 1.00 52.78 284 LYS A CA 1
ATOM 2243 C C . LYS A 1 284 ? -66.038 2.962 35.700 1.00 52.78 284 LYS A C 1
ATOM 2245 O O . LYS A 1 284 ? -66.630 2.077 35.089 1.00 52.78 284 LYS A O 1
ATOM 2250 N N . GLN A 1 285 ? -66.635 4.069 36.144 1.00 56.97 285 GLN A N 1
ATOM 2251 C CA . GLN A 1 285 ? -67.905 4.522 35.576 1.00 56.97 285 GLN A CA 1
ATOM 2252 C C . GLN A 1 285 ? -67.722 4.757 34.063 1.00 56.97 285 GLN A C 1
ATOM 2254 O O . GLN A 1 285 ? -66.608 5.112 33.658 1.00 56.97 285 GLN A O 1
ATOM 2259 N N . PRO A 1 286 ? -68.753 4.503 33.238 1.00 58.16 286 PRO A N 1
ATOM 2260 C CA . PRO A 1 286 ? -68.713 4.842 31.818 1.00 58.16 286 PRO A CA 1
ATOM 2261 C C . PRO A 1 286 ? -68.500 6.342 31.589 1.00 58.16 286 PRO A C 1
ATOM 2263 O O . PRO A 1 286 ? -68.973 7.145 32.426 1.00 58.16 286 PRO A O 1
#

InterPro domains:
  IPR001033 Alpha-catenin [PR00805] (26-50)
  IPR001033 Alpha-catenin [PR00805] (137-159)
  IPR006077 Vinculin/alpha-catenin [PF01044] (1-192)
  IPR036723 Alpha-catenin/vinculin-like superfamily [SSF47220] (2-48)
  IPR036723 Alpha-catenin/vinculin-like superfamily [SSF47220] (104-227)